Protein AF-A0A2N3Y1Y4-F1 (afdb_monomer_lite)

Secondary structure (DSSP, 8-state):
-EEEEEEEEE---S-BSS-EEEEEEEEEEEE--GGGTTEEEEEEEGGGG-TTTEEE---TTSPPSEEEEEE-BSS-EEEEEEEEES---TTEEEE-TTTSSEEEEEE-SSS-EEEESTTTS----EEEE-S-TT-BEEE-TTS--EEEEETTT-GGGHHHHHHHHHHHHHSTT-BT--STT-B-EEB---HHHHHHHHHHHTTT--PPTTEEEEEES-TTBTTTGGGS-TTS-EEEEEEHHHHHHHHHHHHHHHHHTT--TT-EEEEEEE-TT--B--

Structure (mmCIF, N/CA/C/O backbone):
data_AF-A0A2N3Y1Y4-F1
#
_entry.id   AF-A0A2N3Y1Y4-F1
#
loop_
_atom_site.group_PDB
_atom_site.id
_atom_site.type_symbol
_atom_site.label_atom_id
_atom_site.label_alt_id
_atom_site.label_comp_id
_atom_site.label_asym_id
_atom_site.label_entity_id
_atom_site.label_seq_id
_atom_site.pdbx_PDB_ins_code
_atom_site.Cartn_x
_atom_site.Cartn_y
_atom_site.Cartn_z
_atom_site.occupancy
_atom_site.B_iso_or_equiv
_atom_site.auth_seq_id
_atom_site.auth_comp_id
_atom_site.auth_asym_id
_atom_site.auth_atom_id
_atom_site.pdbx_PDB_model_num
ATOM 1 N N . MET A 1 1 ? 12.976 6.431 -35.887 1.00 88.06 1 MET A N 1
ATOM 2 C CA . MET A 1 1 ? 12.017 5.368 -35.550 1.00 88.06 1 MET A CA 1
ATOM 3 C C . MET A 1 1 ? 11.267 5.793 -34.307 1.00 88.06 1 MET A C 1
ATOM 5 O O . MET A 1 1 ? 11.861 6.482 -33.486 1.00 88.06 1 MET A O 1
ATOM 9 N N . ASP A 1 2 ? 10.015 5.378 -34.184 1.00 90.94 2 ASP A N 1
ATOM 10 C CA . ASP A 1 2 ? 9.156 5.644 -33.037 1.00 90.94 2 ASP A CA 1
ATOM 11 C C . ASP A 1 2 ? 9.069 4.353 -32.220 1.00 90.94 2 ASP A C 1
ATOM 13 O O . ASP A 1 2 ? 8.530 3.349 -32.699 1.00 90.94 2 ASP A O 1
ATOM 17 N N . VAL A 1 3 ? 9.633 4.378 -31.012 1.00 89.69 3 VAL A N 1
ATOM 18 C CA . VAL A 1 3 ? 9.658 3.246 -30.077 1.00 89.69 3 VAL A CA 1
ATOM 19 C C . VAL A 1 3 ? 8.825 3.608 -28.858 1.00 89.69 3 VAL A C 1
ATOM 21 O O . VAL A 1 3 ? 9.017 4.672 -28.276 1.00 89.69 3 VAL A O 1
ATOM 24 N N . ALA A 1 4 ? 7.908 2.725 -28.484 1.00 89.62 4 ALA A N 1
ATOM 25 C CA . ALA A 1 4 ? 7.188 2.775 -27.224 1.00 89.62 4 ALA A CA 1
ATOM 26 C C . ALA A 1 4 ? 7.727 1.682 -26.298 1.00 89.62 4 ALA A C 1
ATOM 28 O O . ALA A 1 4 ? 7.926 0.548 -26.737 1.00 89.62 4 ALA A O 1
ATOM 29 N N . ILE A 1 5 ? 7.939 2.042 -25.037 1.00 88.94 5 ILE A N 1
ATOM 30 C CA . ILE A 1 5 ? 8.287 1.126 -23.952 1.00 88.94 5 ILE A CA 1
ATOM 31 C C . ILE A 1 5 ? 7.162 1.231 -22.931 1.00 88.94 5 ILE A C 1
ATOM 33 O O . ILE A 1 5 ? 6.661 2.327 -22.673 1.00 88.94 5 ILE A O 1
ATOM 37 N N . ARG A 1 6 ? 6.713 0.093 -22.417 1.00 89.75 6 ARG A N 1
ATOM 38 C CA . ARG A 1 6 ? 5.771 0.031 -21.305 1.00 89.75 6 ARG A CA 1
ATOM 39 C C . ARG A 1 6 ? 6.284 -0.997 -20.330 1.00 89.75 6 ARG A C 1
ATOM 41 O O . ARG A 1 6 ? 6.487 -2.136 -20.733 1.00 89.75 6 ARG A O 1
ATOM 48 N N . SER A 1 7 ? 6.448 -0.593 -19.082 1.00 90.56 7 SER A N 1
ATOM 49 C CA . SER A 1 7 ? 6.835 -1.504 -18.017 1.00 90.56 7 SER A CA 1
ATOM 50 C C . SER A 1 7 ? 5.735 -1.608 -16.975 1.00 90.56 7 SER A C 1
ATOM 52 O O . SER A 1 7 ? 5.093 -0.611 -16.639 1.00 90.56 7 SER A O 1
ATOM 54 N N . SER A 1 8 ? 5.553 -2.806 -16.438 1.00 91.06 8 SER A N 1
ATOM 55 C CA . SER A 1 8 ? 4.753 -3.066 -15.245 1.00 91.06 8 SER A CA 1
ATOM 56 C C . SER A 1 8 ? 5.555 -3.909 -14.273 1.00 91.06 8 SER A C 1
ATOM 58 O O . SER A 1 8 ? 6.408 -4.694 -14.683 1.00 91.06 8 SER A O 1
ATOM 60 N N . VAL A 1 9 ? 5.292 -3.718 -12.985 1.00 91.62 9 VAL A N 1
ATOM 61 C CA . VAL A 1 9 ? 5.953 -4.467 -11.923 1.00 91.62 9 VAL A CA 1
ATOM 62 C C . VAL A 1 9 ? 4.902 -5.134 -11.059 1.00 91.62 9 VAL A C 1
ATOM 64 O O . VAL A 1 9 ? 3.930 -4.492 -10.661 1.00 91.62 9 VAL A O 1
ATOM 67 N N . GLU A 1 10 ? 5.120 -6.408 -10.769 1.00 91.12 10 GLU A N 1
ATOM 68 C CA . GLU A 1 10 ? 4.357 -7.179 -9.802 1.00 91.12 10 GLU A CA 1
ATOM 69 C C . GLU A 1 10 ? 5.240 -7.488 -8.590 1.00 91.12 10 GLU A C 1
ATOM 71 O O . GLU A 1 10 ? 6.398 -7.890 -8.718 1.00 91.12 10 GLU A O 1
ATOM 76 N N . PHE A 1 11 ? 4.687 -7.278 -7.398 1.00 89.81 11 PHE A N 1
ATOM 77 C CA . PHE A 1 11 ? 5.343 -7.600 -6.138 1.00 89.81 11 PHE A CA 1
ATOM 78 C C . PHE A 1 11 ? 4.692 -8.862 -5.562 1.00 89.81 11 PHE A C 1
ATOM 80 O O . PHE A 1 11 ? 3.607 -8.760 -4.984 1.00 89.81 11 PHE A O 1
ATOM 87 N N . PRO A 1 12 ? 5.299 -10.049 -5.740 1.00 80.50 12 PRO A N 1
ATOM 88 C CA . PRO A 1 12 ? 4.715 -11.291 -5.258 1.00 80.50 12 PRO A CA 1
ATOM 89 C C . PRO A 1 12 ? 4.595 -11.287 -3.729 1.00 80.50 12 PRO A C 1
ATOM 91 O O . PRO A 1 12 ? 5.403 -10.681 -3.018 1.00 80.50 12 PRO A O 1
ATOM 94 N N . GLU A 1 13 ? 3.583 -11.989 -3.210 1.00 67.44 13 GLU A N 1
ATOM 95 C CA . GLU A 1 13 ? 3.388 -12.137 -1.767 1.00 67.44 13 GLU A CA 1
ATOM 96 C C . GLU A 1 13 ? 4.640 -12.744 -1.112 1.00 67.44 13 GLU A C 1
ATOM 98 O O . GLU A 1 13 ? 5.118 -13.814 -1.497 1.00 67.44 13 GLU A O 1
ATOM 103 N N . GLY A 1 14 ? 5.178 -12.042 -0.109 1.00 60.31 14 GLY A N 1
ATOM 104 C CA . GLY A 1 14 ? 6.435 -12.394 0.547 1.00 60.31 14 GLY A CA 1
ATOM 105 C C . GLY A 1 14 ? 6.395 -13.788 1.174 1.00 60.31 14 GLY A C 1
ATOM 106 O O . GLY A 1 14 ? 5.726 -14.021 2.180 1.00 60.31 14 GLY A O 1
ATOM 107 N N . ASN A 1 15 ? 7.138 -14.724 0.593 1.00 57.56 15 ASN A N 1
ATOM 108 C CA . ASN A 1 15 ? 7.493 -15.992 1.232 1.00 57.56 15 ASN A CA 1
ATOM 109 C C . ASN A 1 15 ? 9.012 -16.257 1.193 1.00 57.56 15 ASN A C 1
ATOM 111 O O . ASN A 1 15 ? 9.467 -17.334 1.584 1.00 57.56 15 ASN A O 1
ATOM 115 N N . GLU A 1 16 ? 9.799 -15.267 0.761 1.00 62.91 16 GLU A N 1
ATOM 116 C CA . GLU A 1 16 ? 11.219 -15.415 0.455 1.00 62.91 16 GLU A CA 1
ATOM 117 C C . GLU A 1 16 ? 12.112 -14.691 1.478 1.00 62.91 16 GLU A C 1
ATOM 119 O O . GLU A 1 16 ? 11.751 -13.689 2.096 1.00 62.91 16 GLU A O 1
ATOM 124 N N . THR A 1 17 ? 13.336 -15.190 1.662 1.00 72.38 17 THR A N 1
ATOM 125 C CA . THR A 1 17 ? 14.378 -14.503 2.449 1.00 72.38 17 THR A CA 1
ATOM 126 C C . THR A 1 17 ? 15.016 -13.335 1.696 1.00 72.38 17 THR A C 1
ATOM 128 O O . THR A 1 17 ? 15.742 -12.541 2.294 1.00 72.38 17 THR A O 1
ATOM 131 N N . THR A 1 18 ? 14.764 -13.246 0.391 1.00 81.94 18 THR A N 1
ATOM 132 C CA . THR A 1 18 ? 15.312 -12.237 -0.510 1.00 81.94 18 THR A CA 1
ATOM 133 C C . THR A 1 18 ? 14.141 -11.564 -1.213 1.00 81.94 18 THR A C 1
ATOM 135 O O . THR A 1 18 ? 13.499 -12.224 -2.021 1.00 81.94 18 THR A O 1
ATOM 138 N N . PRO A 1 19 ? 13.843 -10.285 -0.924 1.00 89.19 19 PRO A N 1
ATOM 139 C CA . PRO A 1 19 ? 12.755 -9.584 -1.592 1.00 89.19 19 PRO A CA 1
ATOM 140 C C . PRO A 1 19 ? 12.946 -9.572 -3.109 1.00 89.19 19 PRO A C 1
ATOM 142 O O . PRO A 1 19 ? 14.044 -9.262 -3.591 1.00 89.19 19 PRO A O 1
ATOM 145 N N . SER A 1 20 ? 11.873 -9.881 -3.827 1.00 89.12 20 SER A N 1
ATOM 146 C CA . SER A 1 20 ? 11.836 -10.000 -5.279 1.00 89.12 20 SER A CA 1
ATOM 147 C C . SER A 1 20 ? 10.634 -9.267 -5.872 1.00 89.12 20 SER A C 1
ATOM 149 O O . SER A 1 20 ? 9.697 -8.888 -5.165 1.00 89.12 20 SER A O 1
ATOM 151 N N . TRP A 1 21 ? 10.709 -9.008 -7.172 1.00 91.56 21 TRP A N 1
ATOM 152 C CA . TRP A 1 21 ? 9.612 -8.489 -7.979 1.00 91.56 21 TRP A CA 1
ATOM 153 C C . TRP A 1 21 ? 9.758 -8.975 -9.413 1.00 91.56 21 TRP A C 1
ATOM 155 O O . TRP A 1 21 ? 10.868 -9.240 -9.884 1.00 91.56 21 TRP A O 1
ATOM 165 N N . ASP A 1 22 ? 8.635 -9.041 -10.107 1.00 91.00 22 ASP A N 1
ATOM 166 C CA . ASP A 1 22 ? 8.583 -9.380 -11.516 1.00 91.00 22 ASP A CA 1
ATOM 167 C C . ASP A 1 22 ? 8.390 -8.106 -12.333 1.00 91.00 22 ASP A C 1
ATOM 169 O O . ASP A 1 22 ? 7.517 -7.290 -12.050 1.00 91.00 22 ASP A O 1
ATOM 173 N N . LEU A 1 23 ? 9.251 -7.907 -13.326 1.00 91.19 23 LEU A N 1
ATOM 174 C CA . LEU A 1 23 ? 9.186 -6.821 -14.291 1.00 91.19 23 LEU A CA 1
ATOM 175 C C . LEU A 1 23 ? 8.756 -7.385 -15.641 1.00 91.19 23 LEU A C 1
ATOM 177 O O . LEU A 1 23 ? 9.484 -8.163 -16.261 1.00 91.19 23 LEU A O 1
ATOM 181 N N . ASP A 1 24 ? 7.627 -6.896 -16.133 1.00 91.62 24 ASP A N 1
ATOM 182 C CA . ASP A 1 24 ? 7.183 -7.073 -17.508 1.00 91.62 24 ASP A CA 1
ATOM 183 C C . ASP A 1 24 ? 7.487 -5.815 -18.312 1.00 91.62 24 ASP A C 1
ATOM 185 O O . ASP A 1 24 ? 7.272 -4.692 -17.856 1.00 91.62 24 ASP A O 1
ATOM 189 N N . THR A 1 25 ? 8.002 -5.985 -19.525 1.00 90.06 25 THR A N 1
ATOM 190 C CA . THR A 1 25 ? 8.321 -4.887 -20.438 1.00 90.06 25 THR A CA 1
ATOM 191 C C . THR A 1 25 ? 7.843 -5.203 -21.845 1.00 90.06 25 THR A C 1
ATOM 193 O O . THR A 1 25 ? 8.316 -6.146 -22.476 1.00 90.06 25 THR A O 1
ATOM 196 N N . ASP A 1 26 ? 6.973 -4.351 -22.376 1.00 92.31 26 ASP A N 1
ATOM 197 C CA . ASP A 1 26 ? 6.538 -4.369 -23.767 1.00 92.31 26 ASP A CA 1
ATOM 198 C C . ASP A 1 26 ? 7.264 -3.297 -24.577 1.00 92.31 26 ASP A C 1
ATOM 200 O O . ASP A 1 26 ? 7.229 -2.103 -24.263 1.00 92.31 26 ASP A O 1
ATOM 204 N N . ILE A 1 27 ? 7.886 -3.725 -25.673 1.00 92.06 27 ILE A N 1
ATOM 205 C CA . ILE A 1 27 ? 8.676 -2.870 -26.557 1.00 92.06 27 ILE A CA 1
ATOM 206 C C . ILE A 1 27 ? 8.052 -2.896 -27.943 1.00 92.06 27 ILE A C 1
ATOM 208 O O . ILE A 1 27 ? 8.037 -3.935 -28.601 1.00 92.06 27 ILE A O 1
ATOM 212 N N . GLN A 1 28 ? 7.575 -1.754 -28.431 1.00 93.88 28 GLN A N 1
ATOM 213 C CA . GLN A 1 28 ? 6.928 -1.674 -29.737 1.00 93.88 28 GLN A CA 1
ATOM 214 C C . GLN A 1 28 ? 7.550 -0.598 -30.619 1.00 93.88 28 GLN A C 1
ATOM 216 O O . GLN A 1 28 ? 7.527 0.588 -30.295 1.00 93.88 28 GLN A O 1
ATOM 221 N N . VAL A 1 29 ? 8.022 -0.999 -31.801 1.00 93.62 29 VAL A N 1
ATOM 222 C CA . VAL A 1 29 ? 8.360 -0.056 -32.870 1.00 93.62 29 VAL A CA 1
ATOM 223 C C . VAL A 1 29 ? 7.105 0.192 -33.698 1.00 93.62 29 VAL A C 1
ATOM 225 O O . VAL A 1 29 ? 6.626 -0.689 -34.409 1.00 93.62 29 VAL A O 1
ATOM 228 N N . THR A 1 30 ? 6.556 1.400 -33.612 1.00 94.25 30 THR A N 1
ATOM 229 C CA . THR A 1 30 ? 5.325 1.757 -34.338 1.00 94.25 30 THR A CA 1
ATOM 230 C C . THR A 1 30 ? 5.621 2.318 -35.721 1.00 94.25 30 THR A C 1
ATOM 232 O O . THR A 1 30 ? 4.826 2.154 -36.648 1.00 94.25 30 THR A O 1
ATOM 235 N N . ARG A 1 31 ? 6.779 2.969 -35.880 1.00 93.62 31 ARG A N 1
ATOM 236 C CA . ARG A 1 31 ? 7.259 3.515 -37.152 1.00 93.62 31 ARG A CA 1
ATOM 237 C C . ARG A 1 31 ? 8.772 3.422 -37.229 1.00 93.62 31 ARG A C 1
ATOM 239 O O . ARG A 1 31 ? 9.473 3.639 -36.247 1.00 93.62 31 ARG A O 1
ATOM 246 N N . ALA A 1 32 ? 9.295 3.184 -38.417 1.00 90.69 32 ALA A N 1
ATOM 247 C CA . ALA A 1 32 ? 10.718 3.276 -38.694 1.00 90.69 32 ALA A CA 1
ATOM 248 C C . ALA A 1 32 ? 10.922 3.850 -40.095 1.00 90.69 32 ALA A C 1
ATOM 250 O O . ALA A 1 32 ? 9.999 3.847 -40.907 1.00 90.69 32 ALA A O 1
ATOM 251 N N . TRP A 1 33 ? 12.100 4.413 -40.341 1.00 90.69 33 TRP A N 1
ATOM 252 C CA . TRP A 1 33 ? 12.434 5.039 -41.615 1.00 90.69 33 TRP A CA 1
ATOM 253 C C . TRP A 1 33 ? 13.936 4.966 -41.866 1.00 90.69 33 TRP A C 1
ATOM 255 O O . TRP A 1 33 ? 14.742 5.067 -40.933 1.00 90.69 33 TRP A O 1
ATOM 265 N N . GLY A 1 34 ? 14.306 4.836 -43.139 1.00 88.44 34 GLY A N 1
ATOM 266 C CA . GLY A 1 34 ? 15.700 4.842 -43.569 1.00 88.44 34 GLY A CA 1
ATOM 267 C C . GLY A 1 34 ? 16.493 3.698 -42.939 1.00 88.44 34 GLY A C 1
ATOM 268 O O . GLY A 1 34 ? 16.037 2.563 -42.877 1.00 88.44 34 GLY A O 1
ATOM 269 N N . THR A 1 35 ? 17.686 3.993 -42.427 1.00 83.44 35 THR A N 1
ATOM 270 C CA . THR A 1 35 ? 18.584 2.982 -41.844 1.00 83.44 35 THR A CA 1
ATOM 271 C C . THR A 1 35 ? 18.095 2.379 -40.522 1.00 83.44 35 THR A C 1
ATOM 273 O O . THR A 1 35 ? 18.726 1.457 -40.017 1.00 83.44 35 THR A O 1
ATOM 276 N N . LEU A 1 36 ? 16.985 2.873 -39.961 1.00 84.38 36 LEU A N 1
ATOM 277 C CA . LEU A 1 36 ? 16.393 2.370 -38.718 1.00 84.38 36 LEU A CA 1
ATOM 278 C C . LEU A 1 36 ? 15.245 1.374 -38.943 1.00 84.38 36 LEU A C 1
ATOM 280 O O . LEU A 1 36 ? 14.642 0.934 -37.970 1.00 84.38 36 LEU A O 1
ATOM 284 N N . GLU A 1 37 ? 14.918 1.022 -40.192 1.00 85.94 37 GLU A N 1
ATOM 285 C CA . GLU A 1 37 ? 13.868 0.033 -40.509 1.00 85.94 37 GLU A CA 1
ATOM 286 C C . GLU A 1 37 ? 14.180 -1.377 -39.987 1.00 85.94 37 GLU A C 1
ATOM 288 O O . GLU A 1 37 ? 13.264 -2.144 -39.697 1.00 85.94 37 GLU A O 1
ATOM 293 N N . THR A 1 38 ? 15.464 -1.694 -39.815 1.00 78.62 38 THR A N 1
ATOM 294 C CA . THR A 1 38 ? 15.953 -2.959 -39.251 1.00 78.62 38 THR A CA 1
ATOM 295 C C . THR A 1 38 ? 17.031 -2.689 -38.203 1.00 78.62 38 THR A C 1
ATOM 297 O O . THR A 1 38 ? 18.166 -3.159 -38.321 1.00 78.62 38 THR A O 1
ATOM 300 N N . ALA A 1 39 ? 16.713 -1.859 -37.210 1.00 86.81 39 ALA A N 1
ATOM 301 C CA . ALA A 1 39 ? 17.650 -1.567 -36.134 1.00 86.81 39 ALA A CA 1
ATOM 302 C C . ALA A 1 39 ? 17.817 -2.785 -35.210 1.00 86.81 39 ALA A C 1
ATOM 304 O O . ALA A 1 39 ? 16.919 -3.613 -35.054 1.00 86.81 39 ALA A O 1
ATOM 305 N N . SER A 1 40 ? 18.978 -2.877 -34.571 1.00 91.06 40 SER A N 1
ATOM 306 C CA . SER A 1 40 ? 19.181 -3.774 -33.432 1.00 91.06 40 SER A CA 1
ATOM 307 C C . SER A 1 40 ? 19.263 -2.951 -32.158 1.00 91.06 40 SER A C 1
ATOM 309 O O . SER A 1 40 ? 19.534 -1.749 -32.198 1.00 91.06 40 SER A O 1
ATOM 311 N N . GLY A 1 41 ? 19.047 -3.592 -31.023 1.00 91.06 41 GLY A N 1
ATOM 312 C CA . GLY A 1 41 ? 19.241 -2.955 -29.736 1.00 91.06 41 GLY A CA 1
ATOM 313 C C . GLY A 1 41 ? 19.618 -3.937 -28.650 1.00 91.06 41 GLY A C 1
ATOM 314 O O . GLY A 1 41 ? 19.725 -5.138 -28.895 1.00 91.06 41 GLY A O 1
ATOM 315 N N . ILE A 1 42 ? 19.823 -3.402 -27.455 1.00 91.31 42 ILE A N 1
ATOM 316 C CA . ILE A 1 42 ? 19.985 -4.178 -26.231 1.00 91.31 42 ILE A CA 1
ATOM 317 C C . ILE A 1 42 ? 18.983 -3.632 -25.215 1.00 91.31 42 ILE A C 1
ATOM 319 O O . ILE A 1 42 ? 18.930 -2.418 -25.025 1.00 91.31 42 ILE A O 1
ATOM 323 N N . ALA A 1 43 ? 18.174 -4.502 -24.616 1.00 90.75 43 ALA A N 1
ATOM 324 C CA . ALA A 1 43 ? 17.357 -4.174 -23.451 1.00 90.75 43 ALA A CA 1
ATOM 325 C C . ALA A 1 43 ? 18.104 -4.520 -22.164 1.00 90.75 43 ALA A C 1
ATOM 327 O O . ALA A 1 43 ? 18.819 -5.518 -22.135 1.00 90.75 43 ALA A O 1
ATOM 328 N N . TRP A 1 44 ? 17.883 -3.723 -21.122 1.00 91.06 44 TRP A N 1
ATOM 329 C CA . TRP A 1 44 ? 18.294 -3.983 -19.747 1.00 91.06 44 TRP A CA 1
ATOM 330 C C . TRP A 1 44 ? 17.141 -3.766 -18.776 1.00 91.06 44 TRP A C 1
ATOM 332 O O . TRP A 1 44 ? 16.247 -2.961 -19.042 1.00 91.06 44 TRP A O 1
ATOM 342 N N . THR A 1 45 ? 17.217 -4.407 -17.614 1.00 90.50 45 THR A N 1
ATOM 343 C CA . THR A 1 45 ? 16.375 -4.074 -16.455 1.00 90.50 45 THR A CA 1
ATOM 344 C C . THR A 1 45 ? 16.968 -2.899 -15.682 1.00 90.50 45 THR A C 1
ATOM 346 O O . THR A 1 45 ? 18.179 -2.702 -15.709 1.00 90.50 45 THR A O 1
ATOM 349 N N . GLY A 1 46 ? 16.172 -2.151 -14.915 1.00 88.31 46 GLY A N 1
ATOM 350 C CA . GLY A 1 46 ? 16.647 -1.025 -14.093 1.00 88.31 46 GLY A CA 1
ATOM 351 C C . GLY A 1 46 ? 17.760 -1.363 -13.080 1.00 88.31 46 GLY A C 1
ATOM 352 O O . GLY A 1 46 ? 18.408 -0.458 -12.545 1.00 88.31 46 GLY A O 1
ATOM 353 N N . CYS A 1 47 ? 18.055 -2.647 -12.850 1.00 89.19 47 CYS A N 1
ATOM 354 C CA . CYS A 1 47 ? 19.191 -3.071 -12.030 1.00 89.19 47 CYS A CA 1
ATOM 355 C C . CYS A 1 47 ? 20.560 -2.798 -12.656 1.00 89.19 47 CYS A C 1
ATOM 357 O O . CYS A 1 47 ? 21.516 -2.627 -11.896 1.00 89.19 47 CYS A O 1
ATOM 359 N N . TYR A 1 48 ? 20.658 -2.643 -13.985 1.00 86.44 48 TYR A N 1
ATOM 360 C CA . TYR A 1 48 ? 21.941 -2.343 -14.643 1.00 86.44 48 TYR A CA 1
ATOM 361 C C . TYR A 1 48 ? 22.587 -1.064 -14.095 1.00 86.44 48 TYR A C 1
ATOM 363 O O . TYR A 1 48 ? 23.809 -0.906 -14.120 1.00 86.44 48 TYR A O 1
ATOM 371 N N . ASN A 1 49 ? 21.761 -0.136 -13.601 1.00 82.31 49 ASN A N 1
ATOM 372 C CA . ASN A 1 49 ? 22.208 1.133 -13.053 1.00 82.31 49 ASN A CA 1
ATOM 373 C C . ASN A 1 49 ? 23.000 0.940 -11.746 1.00 82.31 49 ASN A C 1
ATOM 375 O O . ASN A 1 49 ? 23.944 1.683 -11.471 1.00 82.31 49 ASN A O 1
ATOM 379 N N . ASN A 1 50 ? 22.639 -0.058 -10.928 1.00 86.62 50 ASN A N 1
ATOM 380 C CA . ASN A 1 50 ? 23.341 -0.346 -9.682 1.00 86.62 50 ASN A CA 1
ATOM 381 C C . ASN A 1 50 ? 23.105 -1.780 -9.179 1.00 86.62 50 ASN A C 1
ATOM 383 O O . ASN A 1 50 ? 22.176 -2.045 -8.410 1.00 86.62 50 ASN A O 1
ATOM 387 N N . SER A 1 51 ? 24.043 -2.673 -9.494 1.00 86.00 51 SER A N 1
ATOM 388 C CA . SER A 1 51 ? 24.006 -4.077 -9.066 1.00 86.00 51 SER A CA 1
ATOM 389 C C . SER A 1 51 ? 24.136 -4.299 -7.552 1.00 86.00 51 SER A C 1
ATOM 391 O O . SER A 1 51 ? 23.935 -5.411 -7.071 1.00 86.00 51 SER A O 1
ATOM 393 N N . LYS A 1 52 ? 24.458 -3.258 -6.767 1.00 86.88 52 LYS A N 1
ATOM 394 C CA . LYS A 1 52 ? 24.429 -3.317 -5.292 1.00 86.88 52 LYS A CA 1
ATOM 395 C C . LYS A 1 52 ? 23.042 -3.059 -4.711 1.00 86.88 52 LYS A C 1
ATOM 397 O O . LYS A 1 52 ? 22.832 -3.280 -3.521 1.00 86.88 52 LYS A O 1
ATOM 402 N N . ILE A 1 53 ? 22.129 -2.513 -5.511 1.00 88.25 53 ILE A N 1
ATOM 403 C CA . ILE A 1 53 ? 20.740 -2.290 -5.112 1.00 88.25 53 ILE A CA 1
ATOM 404 C C . ILE A 1 53 ? 19.923 -3.500 -5.518 1.00 88.25 53 ILE A C 1
ATOM 406 O O . ILE A 1 53 ? 19.244 -4.073 -4.672 1.00 88.25 53 ILE A O 1
ATOM 410 N N . CYS A 1 54 ? 20.037 -3.938 -6.766 1.00 90.50 54 CYS A N 1
ATOM 411 C CA . CYS A 1 54 ? 19.282 -5.083 -7.234 1.00 90.50 54 CYS A CA 1
ATOM 412 C C . CYS A 1 54 ? 20.003 -5.874 -8.314 1.00 90.50 54 CYS A C 1
ATOM 414 O O . CYS A 1 54 ? 20.971 -5.407 -8.904 1.00 90.50 54 CYS A O 1
ATOM 416 N N . THR A 1 55 ? 19.534 -7.093 -8.545 1.00 88.81 55 THR A N 1
ATOM 417 C CA . THR A 1 55 ? 20.056 -8.013 -9.552 1.00 88.81 55 THR A CA 1
ATOM 418 C C . THR A 1 55 ? 18.905 -8.703 -10.274 1.00 88.81 55 THR A C 1
ATOM 420 O O . THR A 1 55 ? 17.804 -8.804 -9.738 1.00 88.81 55 THR A O 1
ATOM 423 N N . THR A 1 56 ? 19.157 -9.190 -11.486 1.00 85.38 56 THR A N 1
ATOM 424 C CA . THR A 1 56 ? 18.196 -10.001 -12.247 1.00 85.38 56 THR A CA 1
ATOM 425 C C . THR A 1 56 ? 18.578 -11.470 -12.109 1.00 85.38 56 THR A C 1
ATOM 427 O O . THR A 1 56 ? 19.760 -11.818 -12.177 1.00 85.38 56 THR A O 1
ATOM 430 N N . SER A 1 57 ? 17.601 -12.339 -11.878 1.00 69.44 57 SER A N 1
ATOM 431 C CA . SER A 1 57 ? 17.852 -13.772 -11.755 1.00 69.44 57 SER A CA 1
ATOM 432 C C . SER A 1 57 ? 18.225 -14.423 -13.088 1.00 69.44 57 SER A C 1
ATOM 434 O O . SER A 1 57 ? 17.740 -14.036 -14.148 1.00 69.44 57 SER A O 1
ATOM 436 N N . GLN A 1 58 ? 19.085 -15.444 -13.012 1.00 54.56 58 GLN A N 1
ATOM 437 C CA . GLN A 1 58 ? 19.360 -16.404 -14.089 1.00 54.56 58 GLN A CA 1
ATOM 438 C C . GLN A 1 58 ? 18.583 -17.721 -13.881 1.00 54.56 58 GLN A C 1
ATOM 440 O O . GLN A 1 58 ? 19.087 -18.799 -14.202 1.00 54.56 58 GLN A O 1
ATOM 445 N N . LEU A 1 59 ? 17.406 -17.681 -13.249 1.00 44.50 59 LEU A N 1
ATOM 446 C CA . LEU A 1 59 ? 16.532 -18.850 -13.150 1.00 44.50 59 LEU A CA 1
ATOM 447 C C . LEU A 1 59 ? 16.101 -19.264 -14.564 1.00 44.50 59 LEU A C 1
ATOM 449 O O . LEU A 1 59 ? 16.066 -18.452 -15.481 1.00 44.50 59 LEU A O 1
ATOM 453 N N . ALA A 1 60 ? 15.824 -20.553 -14.755 1.00 44.12 60 ALA A N 1
ATOM 454 C CA . ALA A 1 60 ? 15.704 -21.170 -16.080 1.00 44.12 60 ALA A CA 1
ATOM 455 C C . ALA A 1 60 ? 14.627 -20.550 -16.999 1.00 44.12 60 ALA A C 1
ATOM 457 O O . ALA A 1 60 ? 14.702 -20.746 -18.211 1.00 44.12 60 ALA A O 1
ATOM 458 N N . ASP A 1 61 ? 13.688 -19.789 -16.426 1.00 53.25 61 ASP A N 1
ATOM 459 C CA . ASP A 1 61 ? 12.592 -19.116 -17.126 1.00 53.25 61 ASP A CA 1
ATOM 460 C C . ASP A 1 61 ? 12.728 -17.573 -17.147 1.00 53.25 61 ASP A C 1
ATOM 462 O O . ASP A 1 61 ? 11.898 -16.902 -17.757 1.00 53.25 61 ASP A O 1
ATOM 466 N N . SER A 1 62 ? 13.766 -16.994 -16.519 1.00 58.88 62 SER A N 1
ATOM 467 C CA . SER A 1 62 ? 14.018 -15.545 -16.498 1.00 58.88 62 SER A CA 1
ATOM 468 C C . SER A 1 62 ? 15.082 -15.131 -17.517 1.00 58.88 62 SER A C 1
ATOM 470 O O . SER A 1 62 ? 16.046 -15.848 -17.799 1.00 58.88 62 SER A O 1
ATOM 472 N N . ASN A 1 63 ? 14.916 -13.940 -18.090 1.00 59.47 63 ASN A N 1
ATOM 473 C CA . ASN A 1 63 ? 15.861 -13.417 -19.067 1.00 59.47 63 ASN A CA 1
ATOM 474 C C . ASN A 1 63 ? 17.142 -12.870 -18.414 1.00 59.47 63 ASN A C 1
ATOM 476 O O . ASN A 1 63 ? 17.151 -12.450 -17.257 1.00 59.47 63 ASN A O 1
ATOM 480 N N . ALA A 1 64 ? 18.236 -12.835 -19.182 1.00 73.81 64 ALA A N 1
ATOM 481 C CA . ALA A 1 64 ? 19.475 -12.193 -18.749 1.00 73.81 64 ALA A CA 1
ATOM 482 C C . ALA A 1 64 ? 19.262 -10.692 -18.476 1.00 73.81 64 ALA A C 1
ATOM 484 O O . ALA A 1 64 ? 18.439 -10.052 -19.123 1.00 73.81 64 ALA A O 1
ATOM 485 N N . GLU A 1 65 ? 20.074 -10.109 -17.587 1.00 78.25 65 GLU A N 1
ATOM 486 C CA . GLU A 1 65 ? 20.053 -8.666 -17.275 1.00 78.25 65 GLU A CA 1
ATOM 487 C C . GLU A 1 65 ? 20.185 -7.776 -18.520 1.00 78.25 65 GLU A C 1
ATOM 489 O O . GLU A 1 65 ? 19.722 -6.639 -18.515 1.00 78.25 65 GLU A O 1
ATOM 494 N N . SER A 1 66 ? 20.806 -8.294 -19.585 1.00 84.75 66 SER A N 1
ATOM 495 C CA . SER A 1 66 ? 20.879 -7.643 -20.886 1.00 84.75 66 SER A CA 1
ATOM 496 C C . SER A 1 66 ? 20.518 -8.601 -22.016 1.00 84.75 66 SER A C 1
ATOM 498 O O . SER A 1 66 ? 21.076 -9.700 -22.085 1.00 84.75 66 SER A O 1
ATOM 500 N N . GLU A 1 67 ? 19.695 -8.161 -22.963 1.00 86.81 67 GLU A N 1
ATOM 501 C CA . GLU A 1 67 ? 19.263 -8.985 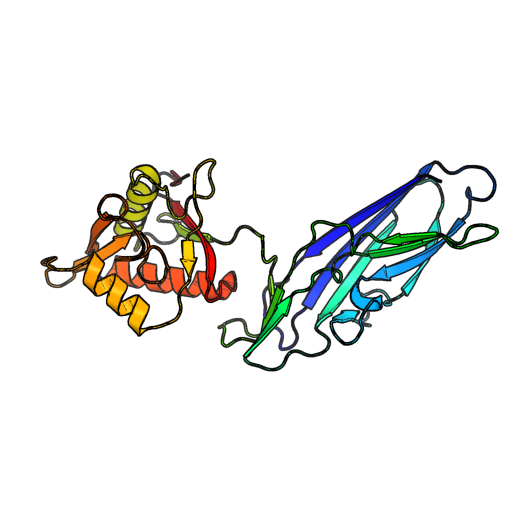-24.092 1.00 86.81 67 GLU A CA 1
ATOM 502 C C . GLU A 1 67 ? 19.300 -8.245 -25.420 1.00 86.81 67 GLU A C 1
ATOM 504 O O . GLU A 1 67 ? 18.889 -7.095 -25.518 1.00 86.81 67 GLU A O 1
ATOM 509 N N . SER A 1 68 ? 19.722 -8.936 -26.479 1.00 89.88 68 SER A N 1
ATOM 510 C CA . SER A 1 68 ? 19.654 -8.387 -27.835 1.00 89.88 68 SER A CA 1
ATOM 511 C C . SER A 1 68 ? 18.214 -8.332 -28.349 1.00 89.88 68 SER A C 1
ATOM 513 O O . SER A 1 68 ? 17.443 -9.279 -28.193 1.00 89.88 68 SER A O 1
ATOM 515 N N . LEU A 1 69 ? 17.880 -7.241 -29.031 1.00 90.94 69 LEU A N 1
ATOM 516 C CA . LEU A 1 69 ? 16.581 -6.993 -29.645 1.00 90.94 69 LEU A CA 1
ATOM 517 C C . LEU A 1 69 ? 16.724 -6.763 -31.146 1.00 90.94 69 LEU A C 1
ATOM 519 O O . LEU A 1 69 ? 17.614 -6.040 -31.598 1.00 90.94 69 LEU A O 1
ATOM 523 N N . ASN A 1 70 ? 15.777 -7.311 -31.904 1.00 91.12 70 ASN A N 1
ATOM 524 C CA . ASN A 1 70 ? 15.545 -6.933 -33.292 1.00 91.12 70 ASN A CA 1
ATOM 525 C C . ASN A 1 70 ? 14.394 -5.929 -33.319 1.00 91.12 70 ASN A C 1
ATOM 527 O O . ASN A 1 70 ? 13.249 -6.286 -33.055 1.00 91.12 70 ASN A O 1
ATOM 531 N N . LEU A 1 71 ? 14.706 -4.672 -33.611 1.00 91.12 71 LEU A N 1
ATOM 532 C CA . LEU A 1 71 ? 13.758 -3.568 -33.572 1.00 91.12 71 LEU A CA 1
ATOM 533 C C . LEU A 1 71 ? 13.237 -3.309 -34.987 1.00 91.12 71 LEU A C 1
ATOM 535 O O . LEU A 1 71 ? 13.814 -2.538 -35.754 1.00 91.12 71 LEU A O 1
ATOM 539 N N . ALA A 1 72 ? 12.136 -3.977 -35.321 1.00 90.75 72 ALA A N 1
ATOM 540 C CA . ALA A 1 72 ? 11.413 -3.804 -36.575 1.00 90.75 72 ALA A CA 1
ATOM 541 C C . ALA A 1 72 ? 9.969 -3.378 -36.297 1.00 90.75 72 ALA A C 1
ATOM 543 O O . ALA A 1 72 ? 9.406 -3.715 -35.256 1.00 90.75 72 ALA A O 1
ATOM 544 N N . VAL A 1 73 ? 9.368 -2.643 -37.238 1.00 93.38 73 VAL A N 1
ATOM 545 C CA . VAL A 1 73 ? 7.953 -2.254 -37.143 1.00 93.38 73 VAL A CA 1
ATOM 546 C C . VAL A 1 73 ? 7.089 -3.508 -37.049 1.00 93.38 73 VAL A C 1
ATOM 548 O O . VAL A 1 73 ? 7.172 -4.379 -37.917 1.00 93.38 73 VAL A O 1
ATOM 551 N N . GLY A 1 74 ? 6.257 -3.603 -36.012 1.00 92.56 74 GLY A N 1
ATOM 552 C CA . GLY A 1 74 ? 5.517 -4.833 -35.762 1.00 92.56 74 GLY A CA 1
ATOM 553 C C . GLY A 1 74 ? 4.791 -4.894 -34.417 1.00 92.56 74 GLY A C 1
ATOM 554 O O . GLY A 1 74 ? 4.547 -3.859 -33.784 1.00 92.56 74 GLY A O 1
ATOM 555 N N . PRO A 1 75 ? 4.387 -6.108 -33.997 1.00 93.69 75 PRO A N 1
ATOM 556 C CA . PRO A 1 75 ? 3.822 -6.327 -32.671 1.00 93.69 75 PRO A CA 1
ATOM 557 C C . PRO A 1 75 ? 4.843 -5.994 -31.577 1.00 93.69 75 PRO A C 1
ATOM 559 O O . PRO A 1 75 ? 6.046 -5.927 -31.834 1.00 93.69 75 PRO A O 1
ATOM 562 N N . ALA A 1 76 ? 4.346 -5.784 -30.358 1.00 93.44 76 ALA A N 1
ATOM 563 C CA . ALA A 1 76 ? 5.210 -5.607 -29.203 1.00 93.44 76 ALA A CA 1
ATOM 564 C C . ALA A 1 76 ? 6.059 -6.866 -28.962 1.00 93.44 76 ALA A C 1
ATOM 566 O O . ALA A 1 76 ? 5.600 -7.994 -29.153 1.00 93.44 76 ALA A O 1
ATOM 567 N N . ILE A 1 77 ? 7.303 -6.645 -28.553 1.00 91.38 77 ILE A N 1
ATOM 568 C CA . ILE A 1 77 ? 8.197 -7.663 -28.018 1.00 91.38 77 ILE A CA 1
ATOM 569 C C . ILE A 1 77 ? 8.061 -7.581 -26.503 1.00 91.38 77 ILE A C 1
ATOM 571 O O . ILE A 1 77 ? 8.470 -6.579 -25.916 1.00 91.38 77 ILE A O 1
ATOM 575 N N . SER A 1 78 ? 7.497 -8.619 -25.899 1.00 90.81 78 SER A N 1
ATOM 576 C CA . SER A 1 78 ? 7.368 -8.722 -24.448 1.00 90.81 78 SER A CA 1
ATOM 577 C C . SER A 1 78 ? 8.607 -9.381 -23.853 1.00 90.81 78 SER A C 1
ATOM 579 O O . SER A 1 78 ? 9.132 -10.362 -24.396 1.00 90.81 78 SER A O 1
ATOM 581 N N . LYS A 1 79 ? 9.075 -8.831 -22.739 1.00 88.69 79 LYS A N 1
ATOM 582 C CA . LYS A 1 79 ? 10.182 -9.335 -21.933 1.00 88.69 79 LYS A CA 1
ATOM 583 C C . LYS A 1 79 ? 9.748 -9.418 -20.483 1.00 88.69 79 LYS A C 1
ATOM 585 O O . LYS A 1 79 ? 9.068 -8.522 -20.005 1.00 88.69 79 LYS A O 1
ATOM 590 N N . TRP A 1 80 ? 10.180 -10.480 -19.819 1.00 88.19 80 TRP A N 1
ATOM 591 C CA . TRP A 1 80 ? 9.878 -10.738 -18.419 1.00 88.19 80 TRP A CA 1
ATOM 592 C C . TRP A 1 80 ? 11.166 -10.993 -17.640 1.00 88.19 80 TRP A C 1
ATOM 594 O O . TRP A 1 80 ? 12.071 -11.683 -18.132 1.00 88.19 80 TRP A O 1
ATOM 604 N N . TYR A 1 81 ? 11.253 -10.414 -16.448 1.00 87.94 81 TYR A N 1
ATOM 605 C CA . TYR A 1 81 ? 12.421 -10.475 -15.583 1.00 87.94 81 TYR A CA 1
ATOM 606 C C . TYR A 1 81 ? 11.990 -10.632 -14.131 1.00 87.94 81 TYR A C 1
ATOM 608 O O . TYR A 1 81 ? 11.339 -9.745 -13.595 1.00 87.94 81 TYR A O 1
ATOM 616 N N . THR A 1 82 ? 12.462 -11.674 -13.454 1.00 88.81 82 THR A N 1
ATOM 617 C CA . THR A 1 82 ? 12.431 -11.693 -11.988 1.00 88.81 82 THR A CA 1
ATOM 618 C C . THR A 1 82 ? 13.689 -11.019 -11.455 1.00 88.81 82 THR A C 1
ATOM 620 O O . THR A 1 82 ? 14.824 -11.410 -11.769 1.00 88.81 82 THR A O 1
ATOM 623 N N . GLN A 1 83 ? 13.490 -9.987 -10.651 1.00 89.50 83 GLN A N 1
ATOM 624 C CA . GLN A 1 83 ? 14.533 -9.167 -10.055 1.00 89.50 83 GLN A CA 1
ATOM 625 C C . GLN A 1 83 ? 14.493 -9.286 -8.531 1.00 89.50 83 GLN A C 1
ATOM 627 O O . GLN A 1 83 ? 13.476 -9.625 -7.936 1.00 89.50 83 GLN A O 1
ATOM 632 N N . TYR A 1 84 ? 15.633 -9.028 -7.898 1.00 89.88 84 TYR A N 1
ATOM 633 C CA . TYR A 1 84 ? 15.835 -9.226 -6.467 1.00 89.88 84 TYR A CA 1
ATOM 634 C C . TYR A 1 84 ? 16.622 -8.070 -5.901 1.00 89.88 84 TYR A C 1
ATOM 636 O O . TYR A 1 84 ? 17.516 -7.533 -6.562 1.00 89.88 84 TYR A O 1
ATOM 644 N N . VAL A 1 85 ? 16.389 -7.754 -4.634 1.00 90.56 85 VAL A N 1
ATOM 645 C CA . VAL A 1 85 ? 17.311 -6.877 -3.920 1.00 90.56 85 VAL A CA 1
ATOM 646 C C . VAL A 1 85 ? 18.633 -7.609 -3.703 1.00 90.56 85 VAL A C 1
ATOM 648 O O . VAL A 1 85 ? 18.657 -8.719 -3.176 1.00 90.56 85 VAL A O 1
ATOM 651 N N . ALA A 1 86 ? 19.743 -6.982 -4.098 1.00 87.81 86 ALA A N 1
ATOM 652 C CA . ALA A 1 86 ? 21.059 -7.622 -4.091 1.00 87.81 86 ALA A CA 1
ATOM 653 C C . ALA A 1 86 ? 21.521 -7.990 -2.669 1.00 87.81 86 ALA A C 1
ATOM 655 O O . ALA A 1 86 ? 22.056 -9.074 -2.449 1.00 87.81 86 ALA A O 1
ATOM 656 N N . GLU A 1 87 ? 21.277 -7.100 -1.699 1.00 84.50 87 GLU A N 1
ATOM 657 C CA . GLU A 1 87 ? 21.530 -7.332 -0.275 1.00 84.50 87 GLU A CA 1
ATOM 658 C C . GLU A 1 87 ? 20.478 -6.620 0.593 1.00 84.50 87 GLU A C 1
ATOM 660 O O . GLU A 1 87 ? 20.296 -5.398 0.503 1.00 84.50 87 GLU A O 1
ATOM 665 N N . MET A 1 88 ? 19.826 -7.379 1.482 1.00 86.50 88 MET A N 1
ATOM 666 C CA . MET A 1 88 ? 18.847 -6.874 2.456 1.00 86.50 88 MET A CA 1
ATOM 667 C C . MET A 1 88 ? 19.113 -7.439 3.849 1.00 86.50 88 MET A C 1
ATOM 669 O O . MET A 1 88 ? 18.593 -8.504 4.191 1.00 86.50 88 MET A O 1
ATOM 673 N N . PRO A 1 89 ? 19.903 -6.745 4.685 1.00 87.19 89 PRO A N 1
ATOM 674 C CA . PRO A 1 89 ? 20.026 -7.098 6.090 1.00 87.19 89 PRO A CA 1
ATOM 675 C C . PRO A 1 89 ? 18.667 -7.057 6.796 1.00 87.19 89 PRO A C 1
ATOM 677 O O . PRO A 1 89 ? 17.768 -6.308 6.410 1.00 87.19 89 PRO A O 1
ATOM 680 N N . PHE A 1 90 ? 18.532 -7.835 7.866 1.00 88.12 90 PHE A N 1
ATOM 681 C CA . PHE A 1 90 ? 17.357 -7.750 8.724 1.00 88.12 90 PHE A CA 1
ATOM 682 C C . PHE A 1 90 ? 17.219 -6.343 9.320 1.00 88.12 90 PHE A C 1
ATOM 684 O O . PHE A 1 90 ? 18.211 -5.681 9.626 1.00 88.12 90 PHE A O 1
ATOM 691 N N . ASN A 1 91 ? 15.978 -5.921 9.519 1.00 87.06 91 ASN A N 1
ATOM 692 C CA . ASN A 1 91 ? 15.579 -4.600 9.975 1.00 87.06 91 ASN A CA 1
ATOM 693 C C . ASN A 1 91 ? 15.973 -3.451 9.022 1.00 87.06 91 ASN A C 1
ATOM 695 O O . ASN A 1 91 ? 16.355 -2.371 9.475 1.00 87.06 91 ASN A O 1
ATOM 699 N N . THR A 1 92 ? 15.908 -3.684 7.707 1.00 89.38 92 THR A N 1
ATOM 700 C CA . THR A 1 92 ? 16.175 -2.648 6.696 1.00 89.38 92 THR A CA 1
ATOM 701 C C . THR A 1 92 ? 15.004 -2.443 5.745 1.00 89.38 92 THR A C 1
ATOM 703 O O . THR A 1 92 ? 14.226 -3.358 5.473 1.00 89.38 92 THR A O 1
ATOM 706 N N . VAL A 1 93 ? 14.915 -1.214 5.241 1.00 90.56 93 VAL A N 1
ATOM 707 C CA . VAL A 1 93 ? 13.994 -0.767 4.198 1.00 90.56 93 VAL A CA 1
ATOM 708 C C . VAL A 1 93 ? 14.837 -0.193 3.065 1.00 90.56 93 VAL A C 1
ATOM 710 O O . VAL A 1 93 ? 15.848 0.468 3.321 1.00 90.56 93 VAL A O 1
ATOM 713 N N . ARG A 1 94 ? 14.444 -0.463 1.823 1.00 91.69 94 ARG A N 1
ATOM 714 C CA . ARG A 1 94 ? 15.132 0.006 0.627 1.00 91.69 94 ARG A CA 1
ATOM 715 C C . ARG A 1 94 ? 14.134 0.425 -0.440 1.00 91.69 94 ARG A C 1
ATOM 717 O O . ARG A 1 94 ? 13.378 -0.402 -0.942 1.00 91.69 94 ARG A O 1
ATOM 724 N N . ASP A 1 95 ? 14.219 1.684 -0.838 1.00 91.12 95 ASP A N 1
ATOM 725 C CA . ASP A 1 95 ? 13.451 2.215 -1.959 1.00 91.12 95 ASP A CA 1
ATOM 726 C C . ASP A 1 95 ? 14.077 1.771 -3.289 1.00 91.12 95 ASP A C 1
ATOM 728 O O . ASP A 1 95 ? 15.303 1.697 -3.431 1.00 91.12 95 ASP A O 1
ATOM 732 N N . LEU A 1 96 ? 13.230 1.487 -4.275 1.00 90.81 96 LEU A N 1
ATOM 733 C CA . LEU A 1 96 ? 13.609 1.029 -5.615 1.00 90.81 96 LEU A CA 1
ATOM 734 C C . LEU A 1 96 ? 13.503 2.137 -6.675 1.00 90.81 96 LEU A C 1
ATOM 736 O O . LEU A 1 96 ? 13.398 1.856 -7.871 1.00 90.81 96 LEU A O 1
ATOM 740 N N . TYR A 1 97 ? 13.520 3.405 -6.259 1.00 86.19 97 TYR A N 1
ATOM 741 C CA . TYR A 1 97 ? 13.421 4.543 -7.174 1.00 86.19 97 TYR A CA 1
ATOM 742 C C . TYR A 1 97 ? 14.530 4.504 -8.236 1.00 86.19 97 TYR A C 1
ATOM 744 O O . TYR A 1 97 ? 15.713 4.461 -7.903 1.00 86.19 97 TYR A O 1
ATOM 752 N N . GLY A 1 98 ? 14.150 4.521 -9.517 1.00 86.19 98 GLY A N 1
ATOM 753 C CA . GLY A 1 98 ? 15.103 4.419 -10.625 1.00 86.19 98 GLY A CA 1
ATOM 754 C C . GLY A 1 98 ? 15.660 3.009 -10.862 1.00 86.19 98 GLY A C 1
ATOM 755 O O . GLY A 1 98 ? 16.667 2.868 -11.554 1.00 86.19 98 GLY A O 1
ATOM 756 N N . HIS A 1 99 ? 15.050 1.973 -10.281 1.00 89.25 99 HIS A N 1
ATOM 757 C CA . HIS A 1 99 ? 15.466 0.573 -10.448 1.00 89.25 99 HIS A CA 1
ATOM 758 C C . HIS A 1 99 ? 14.355 -0.343 -10.971 1.00 89.25 99 HIS A C 1
ATOM 760 O O . HIS A 1 99 ? 14.627 -1.484 -11.347 1.00 89.25 99 HIS A O 1
ATOM 766 N N . LEU A 1 100 ? 13.127 0.169 -11.033 1.00 90.50 100 LEU A N 1
ATOM 767 C CA . LEU A 1 100 ? 11.966 -0.497 -11.612 1.00 90.50 100 LEU A CA 1
ATOM 768 C C . LEU A 1 100 ? 11.771 -0.048 -13.056 1.00 90.50 100 LEU A C 1
ATOM 770 O O . LEU A 1 100 ? 11.806 1.146 -13.320 1.00 90.50 100 LEU A O 1
ATOM 774 N N . GLY A 1 101 ? 11.532 -0.981 -13.975 1.00 89.81 101 GLY A N 1
ATOM 775 C CA . GLY A 1 101 ? 11.381 -0.691 -15.404 1.00 89.81 101 GLY A CA 1
ATOM 776 C C . GLY A 1 101 ? 12.603 -1.091 -16.227 1.00 89.81 101 GLY A C 1
ATOM 777 O O . GLY A 1 101 ? 13.526 -1.741 -15.731 1.00 89.81 101 GLY A O 1
ATOM 778 N N . ALA A 1 102 ? 12.616 -0.691 -17.496 1.00 89.19 102 ALA A N 1
ATOM 779 C CA . ALA A 1 102 ? 13.635 -1.112 -18.454 1.00 89.19 102 ALA A CA 1
ATOM 780 C C . ALA A 1 102 ? 14.527 0.040 -18.949 1.00 89.19 102 ALA A C 1
ATOM 782 O O . ALA A 1 102 ? 14.327 1.225 -18.664 1.00 89.19 102 ALA A O 1
ATOM 783 N N . ALA A 1 103 ? 15.549 -0.307 -19.720 1.00 89.56 103 ALA A N 1
ATOM 784 C CA . ALA A 1 103 ? 16.237 0.607 -20.618 1.00 89.56 103 ALA A CA 1
ATOM 785 C C . ALA A 1 103 ? 16.545 -0.096 -21.936 1.00 89.56 103 ALA A C 1
ATOM 787 O O . ALA A 1 103 ? 16.788 -1.298 -21.959 1.00 89.56 103 ALA A O 1
ATOM 788 N N . ILE A 1 104 ? 16.557 0.650 -23.037 1.00 90.31 104 ILE A N 1
ATOM 789 C CA . ILE A 1 104 ? 16.850 0.114 -24.365 1.00 90.31 104 ILE A CA 1
ATOM 790 C C . ILE A 1 104 ? 17.885 0.989 -25.044 1.00 90.31 104 ILE A C 1
ATOM 792 O O . ILE A 1 104 ? 17.646 2.168 -25.298 1.00 90.31 104 ILE A O 1
ATOM 796 N N . GLN A 1 105 ? 19.012 0.399 -25.419 1.00 91.44 105 GLN A N 1
ATOM 797 C CA . GLN A 1 105 ? 19.936 1.017 -26.354 1.00 91.44 105 GLN A CA 1
ATOM 798 C C . GLN A 1 105 ? 19.549 0.608 -27.765 1.00 91.44 105 GLN A C 1
ATOM 800 O O . GLN A 1 105 ? 19.622 -0.564 -28.124 1.00 91.44 105 GLN A O 1
ATOM 805 N N . VAL A 1 106 ? 19.198 1.583 -28.590 1.00 90.69 106 VAL A N 1
ATOM 806 C CA . VAL A 1 106 ? 19.006 1.410 -30.026 1.00 90.69 106 VAL A CA 1
ATOM 807 C C . VAL A 1 106 ? 20.340 1.651 -30.725 1.00 90.69 106 VAL A C 1
ATOM 809 O O . VAL A 1 106 ? 20.912 2.741 -30.642 1.00 90.69 106 VAL A O 1
ATOM 812 N N . ASN A 1 107 ? 20.835 0.649 -31.449 1.00 87.94 107 ASN A N 1
ATOM 813 C CA . ASN A 1 107 ? 22.047 0.764 -32.252 1.00 87.94 107 ASN A CA 1
ATOM 814 C C . ASN A 1 107 ? 21.711 1.460 -33.580 1.00 87.94 107 ASN A C 1
ATOM 816 O O . ASN A 1 107 ? 21.307 0.821 -34.552 1.00 87.94 107 ASN A O 1
ATOM 820 N N . ALA A 1 108 ? 21.865 2.784 -33.615 1.00 76.81 108 ALA A N 1
ATOM 821 C CA . ALA A 1 108 ? 21.721 3.596 -34.820 1.00 76.81 108 ALA A CA 1
ATOM 822 C C . ALA A 1 108 ? 23.087 3.843 -35.497 1.00 76.81 108 ALA A C 1
ATOM 824 O O . ALA A 1 108 ? 24.114 3.870 -34.813 1.00 76.81 108 ALA A O 1
ATOM 825 N N . PRO A 1 109 ? 23.143 4.066 -36.827 1.00 69.81 109 PRO A N 1
ATOM 826 C CA . PRO A 1 109 ? 24.383 4.460 -37.494 1.00 69.81 109 PRO A CA 1
ATOM 827 C C . PRO A 1 109 ? 24.920 5.782 -36.928 1.00 69.81 109 PRO A C 1
ATOM 829 O O . PRO A 1 109 ? 24.256 6.814 -37.011 1.00 69.81 109 PRO A O 1
ATOM 832 N N . GLY A 1 110 ? 26.126 5.747 -36.361 1.00 73.44 110 GLY A N 1
ATOM 833 C CA . GLY A 1 110 ? 26.737 6.876 -35.659 1.00 73.44 110 GLY A CA 1
ATOM 834 C C . GLY A 1 110 ? 26.771 6.623 -34.158 1.00 73.44 110 GLY A C 1
ATOM 835 O O . GLY A 1 110 ? 27.690 5.959 -33.685 1.00 73.44 110 GLY A O 1
ATOM 836 N N . ASN A 1 111 ? 25.772 7.134 -33.432 1.00 79.19 111 ASN A N 1
ATOM 837 C CA . ASN A 1 111 ? 25.710 7.038 -31.975 1.00 79.19 111 ASN A CA 1
ATOM 838 C C . ASN A 1 111 ? 24.509 6.203 -31.513 1.00 79.19 111 ASN A C 1
ATOM 840 O O . ASN A 1 111 ? 23.398 6.427 -32.003 1.00 79.19 111 ASN A O 1
ATOM 844 N N . PRO A 1 112 ? 24.702 5.290 -30.546 1.00 85.31 112 PRO A N 1
ATOM 845 C CA . PRO A 1 112 ? 23.590 4.613 -29.902 1.00 85.31 112 PRO A CA 1
ATOM 846 C C . PRO A 1 112 ? 22.689 5.618 -29.174 1.00 85.31 112 PRO A C 1
ATOM 848 O O . PRO A 1 112 ? 23.169 6.590 -28.589 1.00 85.31 112 PRO A O 1
ATOM 851 N N . VAL A 1 113 ? 21.382 5.368 -29.205 1.00 88.12 113 VAL A N 1
ATOM 852 C CA . VAL A 1 113 ? 20.382 6.136 -28.451 1.00 88.12 113 VAL A CA 1
ATOM 853 C C . VAL A 1 113 ? 19.913 5.280 -27.289 1.00 88.12 113 VAL A C 1
ATOM 855 O O . VAL A 1 113 ? 19.511 4.141 -27.508 1.00 88.12 113 VAL A O 1
ATOM 858 N N . LEU A 1 114 ? 19.956 5.821 -26.074 1.00 88.25 114 LEU A N 1
ATOM 859 C CA . LEU A 1 114 ? 19.463 5.147 -24.879 1.00 88.25 114 LEU A CA 1
ATOM 860 C C . LEU A 1 114 ? 18.078 5.691 -24.522 1.00 88.25 114 LEU A C 1
ATOM 862 O O . LEU A 1 114 ? 17.913 6.893 -24.329 1.00 88.25 114 LEU A O 1
ATOM 866 N N . LEU A 1 115 ? 17.100 4.798 -24.452 1.00 87.38 115 LEU A N 1
ATOM 867 C CA . LEU A 1 115 ? 15.753 5.058 -23.965 1.00 87.38 115 LEU A CA 1
ATOM 868 C C . LEU A 1 115 ? 15.671 4.512 -22.542 1.00 87.38 115 LEU A C 1
ATOM 870 O O . LEU A 1 115 ? 15.930 3.326 -22.333 1.00 87.38 115 LEU A O 1
ATOM 874 N N . ILE A 1 116 ? 15.363 5.370 -21.574 1.00 85.38 116 ILE A N 1
ATOM 875 C CA . ILE A 1 116 ? 15.371 5.020 -20.155 1.00 85.38 116 ILE A CA 1
ATOM 876 C C . ILE A 1 116 ? 13.949 5.113 -19.620 1.00 85.38 116 ILE A C 1
ATOM 878 O O . ILE A 1 116 ? 13.442 6.197 -19.371 1.00 85.38 116 ILE A O 1
ATOM 882 N N . ASP A 1 117 ? 13.330 3.960 -19.428 1.00 83.50 117 ASP A N 1
ATOM 883 C CA . ASP A 1 117 ? 11.983 3.852 -18.881 1.00 83.50 117 ASP A CA 1
ATOM 884 C C . ASP A 1 117 ? 12.034 3.867 -17.340 1.00 83.50 117 ASP A C 1
ATOM 886 O O . ASP A 1 117 ? 11.281 4.583 -16.689 1.00 83.50 117 ASP A O 1
ATOM 890 N N . HIS A 1 118 ? 13.031 3.211 -16.738 1.00 77.19 118 HIS A N 1
ATOM 891 C CA . HIS A 1 118 ? 13.135 3.106 -15.278 1.00 77.19 118 HIS A CA 1
ATOM 892 C C . HIS A 1 118 ? 13.359 4.423 -14.513 1.00 77.19 118 HIS A C 1
ATOM 894 O O . HIS A 1 118 ? 13.023 4.504 -13.335 1.00 77.19 118 HIS A O 1
ATOM 900 N N . ALA A 1 119 ? 13.968 5.439 -15.134 1.00 71.06 119 ALA A N 1
ATOM 901 C CA . ALA A 1 119 ? 14.256 6.717 -14.469 1.00 71.06 119 ALA A CA 1
ATOM 902 C C . ALA A 1 119 ? 13.175 7.781 -14.706 1.00 71.06 119 ALA A C 1
ATOM 904 O O . ALA A 1 119 ? 13.111 8.755 -13.958 1.00 71.06 119 ALA A O 1
ATOM 905 N N . GLU A 1 120 ? 12.360 7.613 -15.751 1.00 67.69 120 GLU A N 1
ATOM 906 C CA . GLU A 1 120 ? 11.328 8.576 -16.155 1.00 67.69 120 GLU A CA 1
ATOM 907 C C . GLU A 1 120 ? 9.905 8.100 -15.820 1.00 67.69 120 GLU A C 1
ATOM 909 O O . GLU A 1 120 ? 8.958 8.883 -15.900 1.00 67.69 120 GLU A O 1
ATOM 914 N N . ASN A 1 121 ? 9.745 6.842 -15.401 1.00 64.94 121 ASN A N 1
ATOM 915 C CA . ASN A 1 121 ? 8.447 6.272 -15.070 1.00 64.94 121 ASN A CA 1
ATOM 916 C C . ASN A 1 121 ? 7.987 6.527 -13.636 1.00 64.94 121 ASN A C 1
ATOM 918 O O . ASN A 1 121 ? 8.765 6.745 -12.714 1.00 64.94 121 ASN A O 1
ATOM 922 N N . THR A 1 122 ? 6.673 6.397 -13.449 1.00 68.12 122 THR A N 1
ATOM 923 C CA . THR A 1 122 ? 5.977 6.428 -12.157 1.00 68.12 122 THR A CA 1
ATOM 924 C C . THR A 1 122 ? 5.985 5.070 -11.450 1.00 68.12 122 THR A C 1
ATOM 926 O O . THR A 1 122 ? 5.076 4.793 -10.671 1.00 68.12 122 THR A O 1
ATOM 929 N N . LEU A 1 123 ? 6.935 4.183 -11.763 1.00 84.81 123 LEU A N 1
ATOM 930 C CA . LEU A 1 123 ? 7.055 2.914 -11.052 1.00 84.81 123 LEU A CA 1
ATOM 931 C C . LEU A 1 123 ? 7.791 3.167 -9.745 1.00 84.81 123 LEU A C 1
ATOM 933 O O . LEU A 1 123 ? 8.965 3.541 -9.730 1.00 84.81 123 LEU A O 1
ATOM 937 N N . PHE A 1 124 ? 7.083 2.950 -8.648 1.00 88.06 124 PHE A N 1
ATOM 938 C CA . PHE A 1 124 ? 7.617 3.093 -7.312 1.00 88.06 124 PHE A CA 1
ATOM 939 C C . PHE A 1 124 ? 7.528 1.763 -6.594 1.00 88.06 124 PHE A C 1
ATOM 941 O O . PHE A 1 124 ? 6.608 0.975 -6.787 1.00 88.06 124 PHE A O 1
ATOM 948 N N . GLY A 1 125 ? 8.525 1.507 -5.767 1.00 91.06 125 GLY A N 1
ATOM 949 C CA . GLY A 1 125 ? 8.547 0.299 -4.982 1.00 91.06 125 GLY A CA 1
ATOM 950 C C . GLY A 1 125 ? 9.509 0.436 -3.838 1.00 91.06 125 GLY A C 1
ATOM 951 O O . GLY A 1 125 ? 10.473 1.203 -3.888 1.00 91.06 125 GLY A O 1
ATOM 952 N N . ARG A 1 126 ? 9.230 -0.342 -2.812 1.00 92.38 126 ARG A N 1
ATOM 953 C CA . ARG A 1 126 ? 10.031 -0.434 -1.611 1.00 92.38 126 ARG A CA 1
ATOM 954 C C . ARG A 1 126 ? 10.100 -1.890 -1.231 1.00 92.38 126 ARG A C 1
ATOM 956 O O . ARG A 1 126 ? 9.073 -2.552 -1.146 1.00 92.38 126 ARG A O 1
ATOM 963 N N . CYS A 1 127 ? 11.303 -2.360 -0.963 1.00 92.50 127 CYS A N 1
ATOM 964 C CA . CYS A 1 127 ? 11.510 -3.658 -0.359 1.00 92.50 127 CYS A CA 1
ATOM 965 C C . CYS A 1 127 ? 11.934 -3.495 1.084 1.00 92.50 127 CYS A C 1
ATOM 967 O O . CYS A 1 127 ? 12.691 -2.591 1.439 1.00 92.50 127 CYS A O 1
ATOM 969 N N . ASP A 1 128 ? 11.487 -4.407 1.923 1.00 90.00 128 ASP A N 1
ATOM 970 C CA . ASP A 1 128 ? 11.779 -4.380 3.336 1.00 90.00 128 ASP A CA 1
ATOM 971 C C . ASP A 1 128 ? 12.042 -5.793 3.857 1.00 90.00 128 ASP A C 1
ATOM 973 O O . ASP A 1 128 ? 11.474 -6.782 3.400 1.00 90.00 128 ASP A O 1
ATOM 977 N N . ASN A 1 129 ? 12.977 -5.889 4.795 1.00 89.12 129 ASN A N 1
ATOM 978 C CA . ASN A 1 129 ? 13.310 -7.116 5.506 1.00 89.12 129 ASN A CA 1
ATOM 979 C C . ASN A 1 129 ? 13.132 -6.843 6.995 1.00 89.12 129 ASN A C 1
ATOM 981 O O . ASN A 1 129 ? 14.099 -6.680 7.738 1.00 89.12 129 ASN A O 1
ATOM 985 N N . LEU A 1 130 ? 11.878 -6.677 7.401 1.00 82.69 130 LEU A N 1
ATOM 986 C CA . LEU A 1 130 ? 11.491 -6.340 8.765 1.00 82.69 130 LEU A CA 1
ATOM 987 C C . LEU A 1 130 ? 10.898 -7.559 9.475 1.00 82.69 130 LEU A C 1
ATOM 989 O O . LEU A 1 130 ? 10.603 -8.584 8.859 1.00 82.69 130 LEU A O 1
ATOM 993 N N . SER A 1 131 ? 10.719 -7.445 10.792 1.00 76.00 131 SER A N 1
ATOM 994 C CA . SER A 1 131 ? 9.973 -8.432 11.576 1.00 76.00 131 SER A CA 1
ATOM 995 C C . SER A 1 131 ? 8.492 -8.395 11.184 1.00 76.00 131 SER A C 1
ATOM 997 O O . SER A 1 131 ? 7.695 -7.723 11.830 1.00 76.00 131 SER A O 1
ATOM 999 N N . ASN A 1 132 ? 8.143 -9.111 10.122 1.00 78.19 132 ASN A N 1
ATOM 1000 C CA . ASN A 1 132 ? 6.794 -9.263 9.587 1.00 78.19 132 ASN A CA 1
ATOM 1001 C C . ASN A 1 132 ? 6.487 -10.768 9.468 1.00 78.19 132 ASN A C 1
ATOM 1003 O O . ASN A 1 132 ? 7.388 -11.569 9.201 1.00 78.19 132 ASN A O 1
ATOM 1007 N N . ARG A 1 133 ? 5.223 -11.163 9.658 1.00 77.56 133 ARG A N 1
ATOM 1008 C CA . ARG A 1 133 ? 4.738 -12.539 9.466 1.00 77.56 133 ARG A CA 1
ATOM 1009 C C . ARG A 1 133 ? 5.119 -13.145 8.107 1.00 77.56 133 ARG A C 1
ATOM 1011 O O . ARG A 1 133 ? 5.305 -14.357 8.031 1.00 77.56 133 ARG A O 1
ATOM 1018 N N . PHE A 1 134 ? 5.251 -12.317 7.074 1.00 78.19 134 PHE A N 1
ATOM 1019 C CA . PHE A 1 134 ? 5.583 -12.716 5.702 1.00 78.19 134 PHE A CA 1
ATOM 1020 C C . PHE A 1 134 ? 7.081 -12.604 5.367 1.00 78.19 134 PHE A C 1
ATOM 1022 O O . PHE A 1 134 ? 7.484 -12.770 4.222 1.00 78.19 134 PHE A O 1
ATOM 1029 N N . GLY A 1 135 ? 7.940 -12.316 6.351 1.00 83.25 135 GLY A N 1
ATOM 1030 C CA . GLY A 1 135 ? 9.378 -12.186 6.114 1.00 83.25 135 GLY A CA 1
ATOM 1031 C C . GLY A 1 135 ? 9.720 -10.999 5.213 1.00 83.25 135 GLY A C 1
ATOM 1032 O O . GLY A 1 135 ? 9.088 -9.945 5.304 1.00 83.25 135 GLY A O 1
ATOM 1033 N N . ALA A 1 136 ? 10.739 -11.150 4.368 1.00 88.12 136 ALA A N 1
ATOM 1034 C CA . ALA A 1 136 ? 11.212 -10.098 3.476 1.00 88.12 136 ALA A CA 1
ATOM 1035 C C . ALA A 1 136 ? 10.329 -10.015 2.213 1.00 88.12 136 ALA A C 1
ATOM 1037 O O . ALA A 1 136 ? 9.815 -11.025 1.743 1.00 88.12 136 ALA A O 1
ATOM 1038 N N . GLY A 1 137 ? 10.117 -8.818 1.672 1.00 90.44 137 GLY A N 1
ATOM 1039 C CA . GLY A 1 137 ? 9.248 -8.630 0.508 1.00 90.44 137 GLY A CA 1
ATOM 1040 C C . GLY A 1 137 ? 9.246 -7.196 0.005 1.00 90.44 137 GLY A C 1
ATOM 1041 O O . GLY A 1 137 ? 9.900 -6.335 0.593 1.00 90.44 137 GLY A O 1
ATOM 1042 N N . CYS A 1 138 ? 8.536 -6.960 -1.093 1.00 90.50 138 CYS A N 1
ATOM 1043 C CA . CYS A 1 138 ? 8.434 -5.656 -1.736 1.00 90.50 138 CYS A CA 1
ATOM 1044 C C . CYS A 1 138 ? 6.968 -5.233 -1.875 1.00 90.50 138 CYS A C 1
ATOM 1046 O O . CYS A 1 138 ? 6.077 -6.076 -1.868 1.00 90.50 138 CYS A O 1
ATOM 1048 N N . VAL A 1 139 ? 6.727 -3.929 -1.972 1.00 91.25 139 VAL A N 1
ATOM 1049 C CA . VAL A 1 139 ? 5.412 -3.317 -2.203 1.00 91.25 139 VAL A CA 1
ATOM 1050 C C . VAL A 1 139 ? 5.547 -2.115 -3.122 1.00 91.25 139 VAL A C 1
ATOM 1052 O O . VAL A 1 139 ? 6.600 -1.472 -3.154 1.00 91.25 139 VAL A O 1
ATOM 1055 N N . ASP A 1 140 ? 4.456 -1.760 -3.798 1.00 89.75 140 ASP A N 1
ATOM 1056 C CA . ASP A 1 140 ? 4.298 -0.419 -4.349 1.00 89.75 140 ASP A CA 1
ATOM 1057 C C . ASP A 1 140 ? 4.099 0.550 -3.180 1.00 89.75 140 ASP A C 1
ATOM 1059 O O . ASP A 1 140 ? 3.054 0.562 -2.530 1.00 89.75 140 ASP A O 1
ATOM 1063 N N . GLN A 1 141 ? 5.123 1.352 -2.896 1.00 84.19 141 GLN A N 1
ATOM 1064 C CA . GLN A 1 141 ? 5.133 2.280 -1.762 1.00 84.19 141 GLN A CA 1
ATOM 1065 C C . GLN A 1 141 ? 4.069 3.384 -1.856 1.00 84.19 141 GLN A C 1
ATOM 1067 O O . GLN A 1 141 ? 3.769 4.017 -0.848 1.00 84.19 141 GLN A O 1
ATOM 1072 N N . TYR A 1 142 ? 3.536 3.644 -3.053 1.00 83.31 142 TYR A N 1
ATOM 1073 C CA . TYR A 1 142 ? 2.435 4.586 -3.271 1.00 83.31 142 TYR A CA 1
ATOM 1074 C C . TYR A 1 142 ? 1.166 3.882 -3.754 1.00 83.31 142 TYR A C 1
ATOM 1076 O O . TYR A 1 142 ? 0.177 4.538 -4.093 1.00 83.31 142 TYR A O 1
ATOM 1084 N N . GLY A 1 143 ? 1.192 2.549 -3.770 1.00 82.81 143 GLY A N 1
ATOM 1085 C CA . GLY A 1 143 ? 0.039 1.717 -4.028 1.00 82.81 143 GLY A CA 1
ATOM 1086 C C . GLY A 1 143 ? -1.021 1.909 -2.949 1.00 82.81 143 GLY A C 1
ATOM 1087 O O . GLY A 1 143 ? -0.761 2.331 -1.821 1.00 82.81 143 GLY A O 1
ATOM 1088 N N . PHE A 1 144 ? -2.259 1.591 -3.306 1.00 84.31 144 PHE A N 1
ATOM 1089 C CA . PHE A 1 144 ? -3.388 1.746 -2.402 1.00 84.31 144 PHE A CA 1
ATOM 1090 C C . PHE A 1 144 ? -3.418 0.609 -1.364 1.00 84.31 144 PHE A C 1
ATOM 1092 O O . PHE A 1 144 ? -3.976 -0.457 -1.620 1.00 84.31 144 PHE A O 1
ATOM 1099 N N . ALA A 1 145 ? -2.821 0.827 -0.191 1.00 92.38 145 ALA A N 1
ATOM 1100 C CA . ALA A 1 145 ? -2.897 -0.098 0.940 1.00 92.38 145 ALA A CA 1
ATOM 1101 C C . ALA A 1 145 ? -4.131 0.197 1.806 1.00 92.38 145 ALA A C 1
ATOM 1103 O O . ALA A 1 145 ? -4.400 1.353 2.140 1.00 92.38 145 ALA A O 1
ATOM 1104 N N . TYR A 1 146 ? -4.878 -0.835 2.208 1.00 94.19 146 TYR A N 1
ATOM 1105 C CA . TYR A 1 146 ? -6.050 -0.646 3.062 1.00 94.19 146 TYR A CA 1
ATOM 1106 C C . TYR A 1 146 ? -6.248 -1.755 4.091 1.00 94.19 146 TYR A C 1
ATOM 1108 O O . TYR A 1 146 ? -5.937 -2.918 3.867 1.00 94.19 146 TYR A O 1
ATOM 1116 N N . VAL A 1 147 ? -6.824 -1.391 5.231 1.00 97.38 147 VAL A N 1
ATOM 1117 C CA . VAL A 1 147 ? -7.344 -2.332 6.222 1.00 97.38 147 VAL A CA 1
ATOM 1118 C C . VAL A 1 147 ? -8.832 -2.511 5.958 1.00 97.38 147 VAL A C 1
ATOM 1120 O O . VAL A 1 147 ? -9.566 -1.524 5.910 1.00 97.38 147 VAL A O 1
ATOM 1123 N N . SER A 1 148 ? -9.297 -3.749 5.791 1.00 97.75 148 SER A N 1
ATOM 1124 C CA . SER A 1 148 ? -10.720 -4.014 5.564 1.00 97.75 148 SER A CA 1
ATOM 1125 C C . SER A 1 148 ? -11.411 -4.620 6.782 1.00 97.75 148 SER A C 1
ATOM 1127 O O . SER A 1 148 ? -10.921 -5.575 7.388 1.00 97.75 148 SER A O 1
ATOM 1129 N N . TYR A 1 149 ? -12.585 -4.080 7.099 1.00 98.25 149 TYR A N 1
ATOM 1130 C CA . TYR A 1 149 ? -13.536 -4.647 8.047 1.00 98.25 149 TYR A CA 1
ATOM 1131 C C . TYR A 1 149 ? -14.805 -5.020 7.275 1.00 98.25 149 TYR A C 1
ATOM 1133 O O . TYR A 1 149 ? -15.729 -4.215 7.154 1.00 98.25 149 TYR A O 1
ATOM 1141 N N . ASP A 1 150 ? -14.812 -6.224 6.697 1.00 98.19 150 ASP A N 1
ATOM 1142 C CA . ASP A 1 150 ? -15.936 -6.752 5.918 1.00 98.19 150 ASP A CA 1
ATOM 1143 C C . ASP A 1 150 ? -16.811 -7.675 6.771 1.00 98.19 150 ASP A C 1
ATOM 1145 O O . ASP A 1 150 ? -16.392 -8.761 7.181 1.00 98.19 150 ASP A O 1
ATOM 1149 N N . VAL A 1 151 ? -18.047 -7.244 7.027 1.00 98.31 151 VAL A N 1
ATOM 1150 C CA . VAL A 1 151 ? -19.029 -7.991 7.827 1.00 98.31 151 VAL A CA 1
ATOM 1151 C C . VAL A 1 151 ? -19.478 -9.279 7.132 1.00 98.31 151 VAL A C 1
ATOM 1153 O O . VAL A 1 151 ? -19.881 -10.231 7.799 1.00 98.31 151 VAL A O 1
ATOM 1156 N N . ARG A 1 152 ? -19.395 -9.344 5.800 1.00 98.12 152 ARG A N 1
ATOM 1157 C CA . ARG A 1 152 ? -19.807 -10.512 5.008 1.00 98.12 152 ARG A CA 1
ATOM 1158 C C . ARG A 1 152 ? -18.802 -11.654 5.146 1.00 98.12 152 ARG A C 1
ATOM 1160 O O . ARG A 1 152 ? -19.209 -12.812 5.213 1.00 98.12 152 ARG A O 1
ATOM 1167 N N . ASP A 1 153 ? -17.519 -11.312 5.251 1.00 97.25 153 ASP A N 1
ATOM 1168 C CA . ASP A 1 153 ? -16.428 -12.273 5.435 1.00 97.25 153 ASP A CA 1
ATOM 1169 C C . ASP A 1 153 ? -16.178 -12.581 6.916 1.00 97.25 153 ASP A C 1
ATOM 1171 O O . ASP A 1 153 ? -15.851 -13.712 7.282 1.00 97.25 153 ASP A O 1
ATOM 1175 N N . ASN A 1 154 ? -16.363 -11.590 7.792 1.00 97.50 154 ASN A N 1
ATOM 1176 C CA . ASN A 1 154 ? -16.230 -11.751 9.233 1.00 97.50 154 ASN A CA 1
ATOM 1177 C C . ASN A 1 154 ? -17.377 -11.052 9.989 1.00 97.50 154 ASN A C 1
ATOM 1179 O O . ASN A 1 154 ? -17.231 -9.916 10.441 1.00 97.50 154 ASN A O 1
ATOM 1183 N N . PRO A 1 155 ? -18.497 -11.751 10.242 1.00 97.75 155 PRO A N 1
ATOM 1184 C CA . PRO A 1 155 ? -19.637 -11.174 10.958 1.00 97.75 155 PRO A CA 1
ATOM 1185 C C . PRO A 1 155 ? -19.323 -10.689 12.381 1.00 97.75 155 PRO A C 1
ATOM 1187 O O . PRO A 1 155 ? -20.071 -9.888 12.933 1.00 97.75 155 PRO A O 1
ATOM 1190 N N . THR A 1 156 ? -18.218 -11.146 12.985 1.00 98.06 156 THR A N 1
ATOM 1191 C CA . THR A 1 156 ? -17.800 -10.720 14.332 1.00 98.06 156 THR A CA 1
ATOM 1192 C C . THR A 1 156 ? -17.418 -9.243 14.372 1.00 98.06 156 THR A C 1
ATOM 1194 O O . THR A 1 156 ? -17.492 -8.640 15.434 1.00 98.06 156 THR A O 1
ATOM 1197 N N . VAL A 1 157 ? -17.019 -8.644 13.243 1.00 98.06 157 VAL A N 1
ATOM 1198 C CA . VAL A 1 157 ? -16.637 -7.224 13.184 1.00 98.06 157 VAL A CA 1
ATOM 1199 C C . VAL A 1 157 ? -17.804 -6.295 12.852 1.00 98.06 157 VAL A C 1
ATOM 1201 O O . VAL A 1 157 ? -17.572 -5.150 12.482 1.00 98.06 157 VAL A O 1
ATOM 1204 N N . LYS A 1 158 ? -19.058 -6.745 12.974 1.00 98.38 158 LYS A N 1
ATOM 1205 C CA . LYS A 1 158 ? -20.229 -5.946 12.590 1.00 98.38 158 LYS A CA 1
ATOM 1206 C C . LYS A 1 158 ? -20.271 -4.572 13.258 1.00 98.38 158 LYS A C 1
ATOM 1208 O O . LYS A 1 158 ? -20.280 -3.561 12.564 1.00 98.38 158 LYS A O 1
ATOM 1213 N N . GLU A 1 159 ? -20.249 -4.524 14.584 1.00 98.44 159 GLU A N 1
ATOM 1214 C CA . GLU A 1 159 ? -20.442 -3.281 15.336 1.00 98.44 159 GLU A CA 1
ATOM 1215 C C . GLU A 1 159 ? -19.299 -2.273 15.122 1.00 98.44 159 GLU A C 1
ATOM 1217 O O . GLU A 1 159 ? -19.531 -1.062 15.087 1.00 98.44 159 GLU A O 1
ATOM 1222 N N . VAL A 1 160 ? -18.074 -2.771 14.941 1.00 98.19 160 VAL A N 1
ATOM 1223 C CA . VAL A 1 160 ? -16.878 -1.957 14.659 1.00 98.19 160 VAL A CA 1
ATOM 1224 C C . VAL A 1 160 ? -16.834 -1.505 13.198 1.00 98.19 160 VAL A C 1
ATOM 1226 O O . VAL A 1 160 ? -16.501 -0.357 12.919 1.00 98.19 160 VAL A O 1
ATOM 1229 N N . ALA A 1 161 ? -17.255 -2.347 12.249 1.00 98.56 161 ALA A N 1
ATOM 1230 C CA . ALA A 1 161 ? -17.385 -1.958 10.848 1.00 98.56 161 ALA A CA 1
ATOM 1231 C C . ALA A 1 161 ? -18.441 -0.859 10.685 1.00 98.56 161 ALA A C 1
ATOM 1233 O O . ALA A 1 161 ? -18.186 0.128 10.002 1.00 98.56 161 ALA A O 1
ATOM 1234 N N . GLU A 1 162 ? -19.584 -0.969 11.367 1.00 98.62 162 GLU A N 1
ATOM 1235 C CA . GLU A 1 162 ? -20.598 0.090 11.415 1.00 98.62 162 GLU A CA 1
ATOM 1236 C C . GLU A 1 162 ? -20.038 1.386 12.026 1.00 98.62 162 GLU A C 1
ATOM 1238 O O . GLU A 1 162 ? -20.307 2.474 11.519 1.00 98.62 162 GLU A O 1
ATOM 1243 N N . HIS A 1 163 ? -19.226 1.301 13.087 1.00 98.62 163 HIS A N 1
ATOM 1244 C CA . HIS A 1 163 ? -18.606 2.483 13.693 1.00 98.62 163 HIS A CA 1
ATOM 1245 C C . HIS A 1 163 ? -17.629 3.182 12.752 1.00 98.62 163 HIS A C 1
ATOM 1247 O O . HIS A 1 163 ? -17.701 4.400 12.578 1.00 98.62 163 HIS A O 1
ATOM 1253 N N . VAL A 1 164 ? -16.745 2.417 12.120 1.00 98.50 164 VAL A N 1
ATOM 1254 C CA . VAL A 1 164 ? -15.772 2.926 11.154 1.00 98.50 164 VAL A CA 1
ATOM 1255 C C . VAL A 1 164 ? -16.481 3.493 9.923 1.00 98.50 164 VAL A C 1
ATOM 1257 O O . VAL A 1 164 ? -16.125 4.576 9.465 1.00 98.50 164 VAL A O 1
ATOM 1260 N N . PHE A 1 165 ? -17.516 2.812 9.422 1.00 98.56 165 PHE A N 1
ATOM 1261 C CA . PHE A 1 165 ? -18.338 3.281 8.307 1.00 98.56 165 PHE A CA 1
ATOM 1262 C C . PHE A 1 165 ? -18.947 4.653 8.602 1.00 98.56 165 PHE A C 1
ATOM 1264 O O . PHE A 1 165 ? -18.791 5.581 7.806 1.00 98.56 165 PHE A O 1
ATOM 1271 N N . ASP A 1 166 ? -19.595 4.808 9.759 1.00 98.44 166 ASP A N 1
ATOM 1272 C CA . ASP A 1 166 ? -20.185 6.086 10.153 1.00 98.44 166 ASP A CA 1
ATOM 1273 C C . ASP A 1 166 ? -19.107 7.160 10.342 1.00 98.44 166 ASP A C 1
ATOM 1275 O O . ASP A 1 166 ? -19.261 8.284 9.861 1.00 98.44 166 ASP A O 1
ATOM 1279 N N . SER A 1 167 ? -17.991 6.815 10.991 1.00 98.19 167 SER A N 1
ATOM 1280 C CA . SER A 1 167 ? -16.905 7.752 11.302 1.00 98.19 167 SER A CA 1
ATOM 1281 C C . SER A 1 167 ? -16.263 8.317 10.041 1.00 98.19 167 SER A C 1
ATOM 1283 O O . SER A 1 167 ? -16.171 9.532 9.892 1.00 98.19 167 SER A O 1
ATOM 1285 N N . ILE A 1 168 ? -15.900 7.458 9.084 1.00 97.88 168 ILE A N 1
ATOM 1286 C CA . ILE A 1 168 ? -15.314 7.886 7.808 1.00 97.88 168 ILE A CA 1
ATOM 1287 C C . ILE A 1 168 ? -16.256 8.837 7.063 1.00 97.88 168 ILE A C 1
ATOM 1289 O O . ILE A 1 168 ? -15.809 9.790 6.430 1.00 97.88 168 ILE A O 1
ATOM 1293 N N . ARG A 1 169 ? -17.568 8.601 7.129 1.00 96.38 169 ARG A N 1
ATOM 1294 C CA . ARG A 1 169 ? -18.562 9.362 6.361 1.00 96.38 169 ARG A CA 1
ATOM 1295 C C . ARG A 1 169 ? -19.003 10.659 7.022 1.00 96.38 169 ARG A C 1
ATOM 1297 O O . ARG A 1 169 ? -19.474 11.550 6.319 1.00 96.38 169 ARG A O 1
ATOM 1304 N N . THR A 1 170 ? -18.922 10.744 8.346 1.00 96.69 170 THR A N 1
ATOM 1305 C CA . THR A 1 170 ? -19.510 11.854 9.110 1.00 96.69 170 THR A CA 1
ATOM 1306 C C . THR A 1 170 ? -18.480 12.772 9.752 1.00 96.69 170 THR A C 1
ATOM 1308 O O . THR A 1 170 ? -18.803 13.938 9.979 1.00 96.69 170 THR A O 1
ATOM 1311 N N . LEU A 1 171 ? -17.259 12.292 10.013 1.00 97.19 171 LEU A N 1
ATOM 1312 C CA . LEU A 1 171 ? -16.198 13.122 10.578 1.00 97.19 171 LEU A CA 1
ATOM 1313 C C . LEU A 1 171 ? -15.609 14.086 9.530 1.00 97.19 171 LEU A C 1
ATOM 1315 O O . LEU A 1 171 ? -15.474 13.700 8.366 1.00 97.19 171 LEU A O 1
ATOM 1319 N N . PRO A 1 172 ? -15.243 15.324 9.922 1.00 96.56 172 PRO A N 1
ATOM 1320 C CA . PRO A 1 172 ? -14.858 16.388 8.993 1.00 96.56 172 PRO A CA 1
ATOM 1321 C C . PRO A 1 172 ? -13.719 16.052 8.028 1.00 96.56 172 PRO A C 1
ATOM 1323 O O . PRO A 1 172 ? -13.762 16.487 6.878 1.00 96.56 172 PRO A O 1
ATOM 1326 N N . SER A 1 173 ? -12.700 15.317 8.479 1.00 96.81 173 SER A N 1
ATOM 1327 C CA . SER A 1 173 ? -11.510 15.048 7.660 1.00 96.81 173 SER A CA 1
ATOM 1328 C C . SER A 1 173 ? -11.608 13.761 6.848 1.00 96.81 173 SER A C 1
ATOM 1330 O O . SER A 1 173 ? -10.716 13.481 6.051 1.00 96.81 173 SER A O 1
ATOM 1332 N N . HIS A 1 174 ? -12.650 12.947 7.055 1.00 96.62 174 HIS A N 1
ATOM 1333 C CA . HIS A 1 174 ? -12.820 11.672 6.352 1.00 96.62 174 HIS A CA 1
ATOM 1334 C C . HIS A 1 174 ? -11.562 10.778 6.400 1.00 96.62 174 HIS A C 1
ATOM 1336 O O . HIS A 1 174 ? -11.185 10.152 5.404 1.00 96.62 174 HIS A O 1
ATOM 1342 N N . TRP A 1 175 ? -10.877 10.742 7.551 1.00 97.81 175 TRP A N 1
ATOM 1343 C CA . TRP A 1 175 ? -9.651 9.962 7.727 1.00 97.81 175 TRP A CA 1
ATOM 1344 C C . TRP A 1 175 ? -9.860 8.494 7.354 1.00 97.81 175 TRP A C 1
ATOM 1346 O O . TRP A 1 175 ? -10.873 7.900 7.712 1.00 97.81 175 TRP A O 1
ATOM 1356 N N . GLY A 1 176 ? -8.900 7.898 6.654 1.00 96.56 176 GLY A N 1
ATOM 1357 C CA . GLY A 1 176 ? -8.957 6.538 6.121 1.00 96.56 176 GLY A CA 1
ATOM 1358 C C . GLY A 1 176 ? -9.806 6.378 4.854 1.00 96.56 176 GLY A C 1
ATOM 1359 O O . GLY A 1 176 ? -9.880 5.266 4.339 1.00 96.56 176 GLY A O 1
ATOM 1360 N N . SER A 1 177 ? -10.423 7.438 4.321 1.00 96.69 177 SER A N 1
ATOM 1361 C CA . SER A 1 177 ? -11.164 7.372 3.053 1.00 96.69 177 SER A CA 1
ATOM 1362 C C . SER A 1 177 ? -10.241 7.477 1.842 1.00 96.69 177 SER A C 1
ATOM 1364 O O . SER A 1 177 ? -9.461 8.423 1.736 1.00 96.69 177 SER A O 1
ATOM 1366 N N . GLY A 1 178 ? -10.363 6.529 0.910 1.00 92.75 178 GLY A N 1
ATOM 1367 C CA . GLY A 1 178 ? -9.699 6.566 -0.397 1.00 92.75 178 GLY A CA 1
ATOM 1368 C C . GLY A 1 178 ? -10.458 7.348 -1.473 1.00 92.75 178 GLY A C 1
ATOM 1369 O O . GLY A 1 178 ? -9.967 7.485 -2.593 1.00 92.75 178 GLY A O 1
ATOM 1370 N N . ALA A 1 179 ? -11.658 7.855 -1.170 1.00 91.88 179 ALA A N 1
ATOM 1371 C CA . ALA A 1 179 ? -12.435 8.660 -2.109 1.00 91.88 179 ALA A CA 1
ATOM 1372 C C . ALA A 1 179 ? -11.934 10.110 -2.2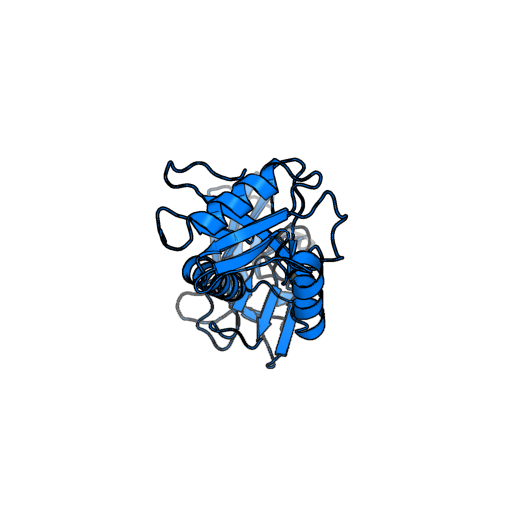02 1.00 91.88 179 ALA A C 1
ATOM 1374 O O . ALA A 1 179 ? -11.141 10.591 -1.394 1.00 91.88 179 ALA A O 1
ATOM 1375 N N . ILE A 1 180 ? -12.439 10.839 -3.203 1.00 85.62 180 ILE A N 1
ATOM 1376 C CA . ILE A 1 180 ? -12.138 12.263 -3.398 1.00 85.62 180 ILE A CA 1
ATOM 1377 C C . ILE A 1 180 ? -12.490 13.046 -2.127 1.00 85.62 180 ILE A C 1
ATOM 1379 O O . ILE A 1 180 ? -13.636 13.033 -1.685 1.00 85.62 180 ILE A O 1
ATOM 1383 N N . GLY A 1 181 ? -11.507 13.769 -1.587 1.00 86.25 181 GLY A N 1
ATOM 1384 C CA . GLY A 1 181 ? -11.649 14.545 -0.351 1.00 86.25 181 GLY A CA 1
ATOM 1385 C C . GLY A 1 181 ? -11.346 13.762 0.929 1.00 86.25 181 GLY A C 1
ATOM 1386 O O . GLY A 1 181 ? -11.368 14.358 1.998 1.00 86.25 181 GLY A O 1
ATOM 1387 N N . GLY A 1 182 ? -11.045 12.465 0.823 1.00 92.81 182 GLY A N 1
ATOM 1388 C CA . GLY A 1 182 ? -10.515 11.657 1.913 1.00 92.81 182 GLY A CA 1
ATOM 1389 C C . GLY A 1 182 ? -9.028 11.895 2.173 1.00 92.81 182 GLY A C 1
ATOM 1390 O O . GLY A 1 182 ? -8.302 12.445 1.336 1.00 92.81 182 GLY A O 1
ATOM 1391 N N . HIS A 1 183 ? -8.577 11.456 3.345 1.00 96.06 183 HIS A N 1
ATOM 1392 C CA . HIS A 1 183 ? -7.180 11.532 3.762 1.00 96.06 183 HIS A CA 1
ATOM 1393 C C . HIS A 1 183 ? -6.707 10.182 4.312 1.00 96.06 183 HIS A C 1
ATOM 1395 O O . HIS A 1 183 ? -7.471 9.536 5.031 1.00 96.06 183 HIS A O 1
ATOM 1401 N N . PRO A 1 184 ? -5.470 9.739 4.021 1.00 96.81 184 PRO A N 1
ATOM 1402 C CA . PRO A 1 184 ? -4.945 8.494 4.572 1.00 96.81 184 PRO A CA 1
ATOM 1403 C C . PRO A 1 184 ? -4.752 8.589 6.088 1.00 96.81 184 PRO A C 1
ATOM 1405 O O . PRO A 1 184 ? -4.586 9.670 6.654 1.00 96.81 184 PRO A O 1
ATOM 1408 N N . LEU A 1 185 ? -4.749 7.434 6.744 1.00 97.94 185 LEU A N 1
ATOM 1409 C CA . LEU A 1 185 ? -4.215 7.283 8.092 1.00 97.94 185 LEU A CA 1
ATOM 1410 C C . LEU A 1 185 ? -2.726 6.962 8.011 1.00 97.94 185 LEU A C 1
ATOM 1412 O O . LEU A 1 185 ? -2.303 6.231 7.123 1.00 97.94 185 LEU A O 1
ATOM 1416 N N . ASN A 1 186 ? -1.949 7.428 8.985 1.00 97.38 186 ASN A N 1
ATOM 1417 C CA . ASN A 1 186 ? -0.534 7.076 9.095 1.00 97.38 186 ASN A CA 1
ATOM 1418 C C . ASN A 1 186 ? -0.333 6.107 10.246 1.00 97.38 186 ASN A C 1
ATOM 1420 O O . ASN A 1 186 ? -0.623 6.468 11.389 1.00 97.38 186 ASN A O 1
ATOM 1424 N N . ARG A 1 187 ? 0.197 4.908 9.993 1.00 96.69 187 ARG A N 1
ATOM 1425 C CA . ARG A 1 187 ? 0.448 3.933 11.066 1.00 96.69 187 ARG A CA 1
ATOM 1426 C C . ARG A 1 187 ? 1.485 4.476 12.053 1.00 96.69 187 ARG A C 1
ATOM 1428 O O . ARG A 1 187 ? 2.495 5.047 11.658 1.00 96.69 187 ARG A O 1
ATOM 1435 N N . ILE A 1 188 ? 1.291 4.214 13.342 1.00 97.19 188 ILE A N 1
ATOM 1436 C CA . ILE A 1 188 ? 2.344 4.334 14.358 1.00 97.19 188 ILE A CA 1
ATOM 1437 C C . ILE A 1 188 ? 2.625 2.973 14.995 1.00 97.19 188 ILE A C 1
ATOM 1439 O O . ILE A 1 188 ? 1.726 2.141 15.130 1.00 97.19 188 ILE A O 1
ATOM 1443 N N . THR A 1 189 ? 3.876 2.732 15.387 1.00 94.88 189 THR A N 1
ATOM 1444 C CA . THR A 1 189 ? 4.297 1.476 16.042 1.00 94.88 189 THR A CA 1
ATOM 1445 C C . THR A 1 189 ? 4.792 1.657 17.475 1.00 94.88 189 THR A C 1
ATOM 1447 O O . THR A 1 189 ? 5.031 0.666 18.162 1.00 94.88 189 THR A O 1
ATOM 1450 N N . ASP A 1 190 ? 4.970 2.896 17.937 1.00 95.81 190 ASP A N 1
ATOM 1451 C CA . ASP A 1 190 ? 5.393 3.180 19.310 1.00 95.81 190 ASP A CA 1
ATOM 1452 C C . ASP A 1 190 ? 4.268 2.859 20.306 1.00 95.81 190 ASP A C 1
ATOM 1454 O O . ASP A 1 190 ? 3.218 3.498 20.301 1.00 95.81 190 ASP A O 1
ATOM 1458 N N . ALA A 1 191 ? 4.486 1.866 21.171 1.00 96.56 191 ALA A N 1
ATOM 1459 C CA . ALA A 1 191 ? 3.455 1.376 22.085 1.00 96.56 191 ALA A CA 1
ATOM 1460 C C . ALA A 1 191 ? 2.958 2.460 23.057 1.00 96.56 191 ALA A C 1
ATOM 1462 O O . ALA A 1 191 ? 1.762 2.533 23.327 1.00 96.56 191 ALA A O 1
ATOM 1463 N N . ALA A 1 192 ? 3.850 3.337 23.532 1.00 97.38 192 ALA A N 1
ATOM 1464 C CA . ALA A 1 192 ? 3.477 4.410 24.448 1.00 97.38 192 ALA A CA 1
ATOM 1465 C C . ALA A 1 192 ? 2.568 5.450 23.771 1.00 97.38 192 ALA A C 1
ATOM 1467 O O . ALA A 1 192 ? 1.593 5.897 24.375 1.00 97.38 192 ALA A O 1
ATOM 1468 N N . ALA A 1 193 ? 2.844 5.803 22.513 1.00 97.62 193 ALA A N 1
ATOM 1469 C CA . ALA A 1 193 ? 1.990 6.677 21.717 1.00 97.62 193 ALA A CA 1
ATOM 1470 C C . ALA A 1 193 ? 0.614 6.048 21.446 1.00 97.62 193 ALA A C 1
ATOM 1472 O O . ALA A 1 193 ? -0.403 6.723 21.603 1.00 97.62 193 ALA A O 1
ATOM 1473 N N . ILE A 1 194 ? 0.566 4.754 21.115 1.00 97.81 194 ILE A N 1
ATOM 1474 C CA . ILE A 1 194 ? -0.696 4.031 20.892 1.00 97.81 194 ILE A CA 1
ATOM 1475 C C . ILE A 1 194 ? -1.534 3.996 22.178 1.00 97.81 194 ILE A C 1
ATOM 1477 O O . ILE A 1 194 ? -2.725 4.306 22.149 1.00 97.81 194 ILE A O 1
ATOM 1481 N N . ASP A 1 195 ? -0.932 3.661 23.319 1.00 96.69 195 ASP A N 1
ATOM 1482 C CA . ASP A 1 195 ? -1.645 3.617 24.599 1.00 96.69 195 ASP A CA 1
ATOM 1483 C C . ASP A 1 195 ? -2.120 5.005 25.031 1.00 96.69 195 ASP A C 1
ATOM 1485 O O . ASP A 1 195 ? -3.232 5.159 25.538 1.00 96.69 195 ASP A O 1
ATOM 1489 N N . ASN A 1 196 ? -1.321 6.042 24.778 1.00 97.00 196 ASN A N 1
ATOM 1490 C CA . ASN A 1 196 ? -1.748 7.418 24.981 1.00 97.00 196 ASN A CA 1
ATOM 1491 C C . ASN A 1 196 ? -2.969 7.762 24.109 1.00 97.00 196 ASN A C 1
ATOM 1493 O O . ASN A 1 196 ? -3.934 8.326 24.624 1.00 97.00 196 ASN A O 1
ATOM 1497 N N . ASN A 1 197 ? -2.974 7.369 22.831 1.00 97.75 197 ASN A N 1
ATOM 1498 C CA . ASN A 1 197 ? -4.113 7.588 21.939 1.00 97.75 197 ASN A CA 1
ATOM 1499 C C . ASN A 1 197 ? -5.395 6.925 22.462 1.00 97.75 197 ASN A C 1
ATOM 1501 O O . ASN A 1 197 ? -6.430 7.592 22.519 1.00 97.75 197 ASN A O 1
ATOM 1505 N N . ARG A 1 198 ? -5.311 5.669 22.924 1.00 96.25 198 ARG A N 1
ATOM 1506 C CA . ARG A 1 198 ? -6.436 4.957 23.563 1.00 96.25 198 ARG A CA 1
ATOM 1507 C C . ARG A 1 198 ? -6.941 5.685 24.799 1.00 96.25 198 ARG A C 1
ATOM 1509 O O . ARG A 1 198 ? -8.134 5.943 24.927 1.00 96.25 198 ARG A O 1
ATOM 1516 N N . ASN A 1 199 ? -6.025 6.050 25.696 1.00 95.38 199 ASN A N 1
ATOM 1517 C CA . ASN A 1 199 ? -6.361 6.718 26.950 1.00 95.38 199 ASN A CA 1
ATOM 1518 C C . ASN A 1 199 ? -7.066 8.055 26.719 1.00 95.38 199 ASN A C 1
ATOM 1520 O O . ASN A 1 199 ? -7.930 8.418 27.506 1.00 95.38 199 ASN A O 1
ATOM 1524 N N . ILE A 1 200 ? -6.702 8.780 25.660 1.00 94.88 200 ILE A N 1
ATOM 1525 C CA . ILE A 1 200 ? -7.335 10.050 25.296 1.00 94.88 200 ILE A CA 1
ATOM 1526 C C . ILE A 1 200 ? -8.707 9.823 24.666 1.00 94.88 200 ILE A C 1
ATOM 1528 O O . ILE A 1 200 ? -9.665 10.477 25.072 1.00 94.88 200 ILE A O 1
ATOM 1532 N N . ALA A 1 201 ? -8.806 8.932 23.676 1.00 95.31 201 ALA A N 1
ATOM 1533 C CA . ALA A 1 201 ? -10.054 8.703 22.952 1.00 95.31 201 ALA A CA 1
ATOM 1534 C C . ALA A 1 201 ? -11.139 8.128 23.874 1.00 95.31 201 ALA A C 1
ATOM 1536 O O . ALA A 1 201 ? -12.264 8.619 23.891 1.00 95.31 201 ALA A O 1
ATOM 1537 N N . CYS A 1 202 ? -10.773 7.150 24.701 1.00 95.31 202 CYS A N 1
ATOM 1538 C CA . CYS A 1 202 ? -11.689 6.418 25.572 1.00 95.31 202 CYS A CA 1
ATOM 1539 C C . CYS A 1 202 ? -11.686 6.917 27.028 1.00 95.31 202 CYS A C 1
ATOM 1541 O O . CYS A 1 202 ? -12.145 6.212 27.933 1.00 95.31 202 CYS A O 1
ATOM 1543 N N . ALA A 1 203 ? -11.179 8.129 27.283 1.00 93.31 203 ALA A N 1
ATOM 1544 C CA . ALA A 1 203 ? -11.177 8.726 28.616 1.00 93.31 203 ALA A CA 1
ATOM 1545 C C . ALA A 1 203 ? -12.606 8.852 29.170 1.00 93.31 203 ALA A C 1
ATOM 1547 O O . ALA A 1 203 ? -13.441 9.557 28.607 1.00 93.31 203 ALA A O 1
ATOM 1548 N N . GLY A 1 204 ? -12.877 8.221 30.317 1.00 89.81 204 GLY A N 1
ATOM 1549 C CA . GLY A 1 204 ? -14.169 8.341 31.004 1.00 89.81 204 GLY A CA 1
ATOM 1550 C C . GLY A 1 204 ? -15.321 7.575 30.348 1.00 89.81 204 GLY A C 1
ATOM 1551 O O . GLY A 1 204 ? -16.477 7.842 30.668 1.00 89.81 204 GLY A O 1
ATOM 1552 N N . VAL A 1 205 ? -15.025 6.638 29.443 1.00 93.75 205 VAL A N 1
ATOM 1553 C CA . VAL A 1 205 ? -16.027 5.728 28.880 1.00 93.75 205 VAL A CA 1
ATOM 1554 C C . VAL A 1 205 ? -16.305 4.599 29.873 1.00 93.75 205 VAL A C 1
ATOM 1556 O O . VAL A 1 205 ? -15.433 3.777 30.158 1.00 93.75 205 VAL A O 1
ATOM 1559 N N . ASP A 1 206 ? -17.536 4.541 30.379 1.00 93.38 206 ASP A N 1
ATOM 1560 C CA . ASP A 1 206 ? -17.997 3.468 31.261 1.00 93.38 206 ASP A CA 1
ATOM 1561 C C . ASP A 1 206 ? -18.380 2.230 30.435 1.00 93.38 206 ASP A C 1
ATOM 1563 O O . ASP A 1 206 ? -19.442 2.186 29.812 1.00 93.38 206 ASP A O 1
ATOM 1567 N N . THR A 1 207 ? -17.519 1.211 30.440 1.00 94.19 207 THR A N 1
ATOM 1568 C CA . THR A 1 207 ? -17.778 -0.094 29.805 1.00 94.19 207 THR A CA 1
ATOM 1569 C C . THR A 1 207 ? -18.225 -1.127 30.838 1.00 94.19 207 THR A C 1
ATOM 1571 O O . THR A 1 207 ? -17.792 -1.105 31.994 1.00 94.19 207 THR A O 1
ATOM 1574 N N . LYS A 1 208 ? -19.112 -2.043 30.441 1.00 95.12 208 LYS A N 1
ATOM 1575 C CA . LYS A 1 208 ? -19.503 -3.207 31.252 1.00 95.12 208 LYS A CA 1
ATOM 1576 C C . LYS A 1 208 ? -18.683 -4.439 30.879 1.00 95.12 208 LYS A C 1
ATOM 1578 O O . LYS A 1 208 ? -17.943 -4.460 29.900 1.00 95.12 208 LYS A O 1
ATOM 1583 N N . GLU A 1 209 ? -18.839 -5.506 31.659 1.00 95.38 209 GLU A N 1
ATOM 1584 C CA . GLU A 1 209 ? -18.269 -6.808 31.314 1.00 95.38 209 GLU A CA 1
ATOM 1585 C C . GLU A 1 209 ? -18.737 -7.254 29.918 1.00 95.38 209 GLU A C 1
ATOM 1587 O O . GLU A 1 209 ? -19.932 -7.261 29.626 1.00 95.38 209 GLU A O 1
ATOM 1592 N N . GLY A 1 210 ? -17.781 -7.617 29.061 1.00 95.88 210 GLY A N 1
ATOM 1593 C CA . GLY A 1 210 ? -18.036 -8.002 27.670 1.00 95.88 210 GLY A CA 1
ATOM 1594 C C . GLY A 1 210 ? -18.093 -6.836 26.678 1.00 95.88 210 GLY A C 1
ATOM 1595 O O . GLY A 1 210 ? -18.199 -7.088 25.480 1.00 95.88 210 GLY A O 1
ATOM 1596 N N . GLU A 1 211 ? -17.975 -5.590 27.138 1.00 97.56 211 GLU A N 1
ATOM 1597 C CA . GLU A 1 211 ? -17.923 -4.391 26.300 1.00 97.56 211 GLU A CA 1
ATOM 1598 C C . GLU A 1 211 ? -16.495 -3.827 26.223 1.00 97.56 211 GLU A C 1
ATOM 1600 O O . GLU A 1 211 ? -15.647 -4.072 27.081 1.00 97.56 211 GLU A O 1
ATOM 1605 N N . SER A 1 212 ? -16.227 -3.053 25.177 1.00 97.31 212 SER A N 1
ATOM 1606 C CA . SER A 1 212 ? -14.988 -2.300 24.992 1.00 97.31 212 SER A CA 1
ATOM 1607 C C . SER A 1 212 ? -15.278 -0.980 24.281 1.00 97.31 212 SER A C 1
ATOM 1609 O O . SER A 1 212 ? -16.272 -0.869 23.565 1.00 97.31 212 SER A O 1
ATOM 1611 N N . CYS A 1 213 ? -14.426 0.019 24.490 1.00 97.62 213 CYS A N 1
ATOM 1612 C CA . CYS A 1 213 ? -14.441 1.247 23.704 1.00 97.62 213 CYS A CA 1
ATOM 1613 C C . CYS A 1 213 ? -13.684 0.991 22.395 1.00 97.62 213 CYS A C 1
ATOM 16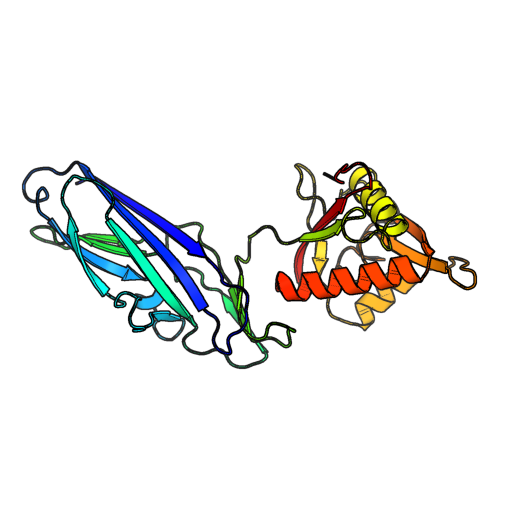15 O O . CYS A 1 213 ? -12.550 0.520 22.444 1.00 97.62 213 CYS A O 1
ATOM 1617 N N . ASP A 1 214 ? -14.333 1.239 21.262 1.00 98.06 214 ASP A N 1
ATOM 1618 C CA . ASP A 1 214 ? -13.708 1.317 19.941 1.00 98.06 214 ASP A CA 1
ATOM 1619 C C . ASP A 1 214 ? -13.600 2.790 19.537 1.00 98.06 214 ASP A C 1
ATOM 1621 O O . ASP A 1 214 ? -14.533 3.573 19.754 1.00 98.06 214 ASP A O 1
ATOM 1625 N N . GLU A 1 215 ? -12.465 3.166 18.957 1.00 97.56 215 GLU A N 1
ATOM 1626 C CA . GLU A 1 215 ? -12.105 4.541 18.634 1.00 97.56 215 GLU A CA 1
ATOM 1627 C C . GLU A 1 215 ? -11.746 4.718 17.156 1.00 97.56 215 GLU A C 1
ATOM 1629 O O . GLU A 1 215 ? -11.055 3.899 16.546 1.00 97.56 215 GLU A O 1
ATOM 1634 N N . TYR A 1 216 ? -12.175 5.845 16.588 1.00 98.25 216 TYR A N 1
ATOM 1635 C CA . TYR A 1 216 ? -11.782 6.271 15.252 1.00 98.25 216 TYR A CA 1
ATOM 1636 C C . TYR A 1 216 ? -11.402 7.760 15.240 1.00 98.25 216 TYR A C 1
ATOM 1638 O O . TYR A 1 216 ? -12.162 8.562 15.782 1.00 98.25 216 TYR A O 1
ATOM 1646 N N . PRO A 1 217 ? -10.288 8.180 14.612 1.00 98.31 217 PRO A N 1
ATOM 1647 C CA . PRO A 1 217 ? -9.247 7.363 13.980 1.00 98.31 217 PRO A CA 1
ATOM 1648 C C . PRO A 1 217 ? -8.587 6.339 14.915 1.00 98.31 217 PRO A C 1
ATOM 1650 O O . PRO A 1 217 ? -8.528 6.539 16.127 1.00 98.31 217 PRO A O 1
ATOM 1653 N N . LEU A 1 218 ? -8.091 5.237 14.339 1.00 98.31 218 LEU A N 1
ATOM 1654 C CA . LEU A 1 218 ? -7.549 4.098 15.093 1.00 98.31 218 LEU A CA 1
ATOM 1655 C C . LEU A 1 218 ? -6.396 4.539 16.010 1.00 98.31 218 LEU A C 1
ATOM 1657 O O . LEU A 1 218 ? -5.515 5.285 15.576 1.00 98.31 218 LEU A O 1
ATOM 1661 N N . ALA A 1 219 ? -6.307 4.013 17.236 1.00 97.81 219 ALA A N 1
ATOM 1662 C CA . ALA A 1 219 ? -5.219 4.375 18.154 1.00 97.81 219 ALA A CA 1
ATOM 1663 C C . ALA A 1 219 ? -3.813 4.073 17.610 1.00 97.81 219 ALA A C 1
ATOM 1665 O O . ALA A 1 219 ? -2.855 4.755 17.972 1.00 97.81 219 ALA A O 1
ATOM 1666 N N . SER A 1 220 ? -3.682 3.096 16.708 1.00 97.88 220 SER A N 1
ATOM 1667 C CA . SER A 1 220 ? -2.434 2.773 16.008 1.00 97.88 220 SER A CA 1
ATOM 1668 C C . SER A 1 220 ? -2.092 3.739 14.870 1.00 97.88 220 SER A C 1
ATOM 1670 O O . SER A 1 220 ? -1.383 3.346 13.943 1.00 97.88 220 SER A O 1
ATOM 1672 N N . THR A 1 221 ? -2.615 4.967 14.891 1.00 98.44 221 THR A N 1
ATOM 1673 C CA . THR A 1 221 ? -2.360 5.978 13.857 1.00 98.44 221 THR A CA 1
ATOM 1674 C C . THR A 1 221 ? -1.910 7.308 14.439 1.00 98.44 221 THR A C 1
ATOM 1676 O O . THR A 1 221 ? -2.170 7.594 15.609 1.00 98.44 221 THR A O 1
ATOM 1679 N N . ILE A 1 222 ? -1.258 8.139 13.619 1.00 98.25 222 ILE A N 1
ATOM 1680 C CA . ILE A 1 222 ? -0.916 9.519 13.992 1.00 98.25 222 ILE A CA 1
ATOM 1681 C C . ILE A 1 222 ? -2.179 10.292 14.361 1.00 98.25 222 ILE A C 1
ATOM 1683 O O . ILE A 1 222 ? -2.130 11.082 15.293 1.00 98.25 222 ILE A O 1
ATOM 1687 N N . GLN A 1 223 ? -3.288 10.048 13.658 1.00 98.12 223 GLN A N 1
ATOM 1688 C CA . GLN A 1 223 ? -4.568 10.735 13.823 1.00 98.12 223 GLN A CA 1
ATOM 1689 C C . GLN A 1 223 ? -5.385 10.226 15.025 1.00 98.12 223 GLN A C 1
ATOM 1691 O O . GLN A 1 223 ? -6.372 10.851 15.407 1.00 98.12 223 GLN A O 1
ATOM 1696 N N . GLY A 1 224 ? -4.992 9.111 15.647 1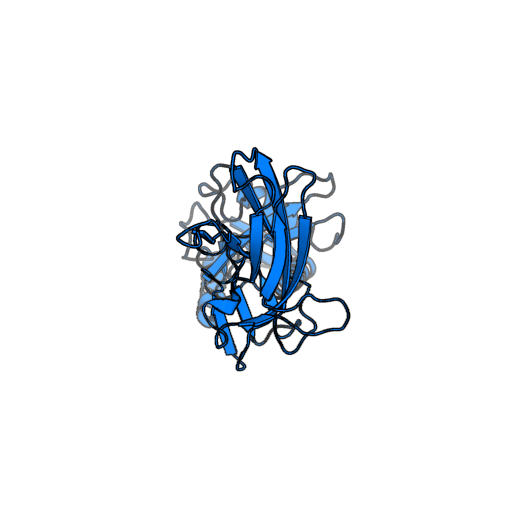.00 97.31 224 GLY A N 1
ATOM 1697 C CA . GLY A 1 224 ? -5.678 8.563 16.815 1.00 97.31 224 GLY A CA 1
ATOM 1698 C C . GLY A 1 224 ? -5.578 9.478 18.039 1.00 97.31 224 GLY A C 1
ATOM 1699 O O . GLY A 1 224 ? -4.603 10.209 18.218 1.00 97.31 224 GLY A O 1
ATOM 1700 N N . GLY A 1 225 ? -6.580 9.437 18.921 1.00 94.19 225 GLY A N 1
ATOM 1701 C CA . GLY A 1 225 ? -6.564 10.205 20.171 1.00 94.19 225 GLY A CA 1
ATOM 1702 C C . GLY A 1 225 ? -6.354 11.705 19.936 1.00 94.19 225 GLY A C 1
ATOM 1703 O O . GLY A 1 225 ? -7.178 12.341 19.284 1.00 94.19 225 GLY A O 1
ATOM 1704 N N . ASN A 1 226 ? -5.259 12.275 20.460 1.00 90.31 226 ASN A N 1
ATOM 1705 C CA . ASN A 1 226 ? -4.907 13.700 20.295 1.00 90.31 226 ASN A CA 1
ATOM 1706 C C . ASN A 1 226 ? -4.395 14.069 18.892 1.00 90.31 226 ASN A C 1
ATOM 1708 O O . ASN A 1 226 ? -4.176 15.250 18.629 1.00 90.31 226 ASN A O 1
ATOM 1712 N N . GLY A 1 227 ? -4.191 13.085 18.019 1.00 92.88 227 GLY A N 1
ATOM 1713 C CA . GLY A 1 227 ? -3.818 13.291 16.626 1.00 92.88 227 GLY A CA 1
ATOM 1714 C C . GLY A 1 227 ? -4.865 14.016 15.789 1.00 92.88 227 GLY A C 1
ATOM 1715 O O . GLY A 1 227 ? -4.516 14.757 14.875 1.00 92.88 227 GLY A O 1
ATOM 1716 N N . ALA A 1 228 ? -6.138 13.825 16.131 1.00 92.88 228 ALA A N 1
ATOM 1717 C CA . ALA A 1 228 ? -7.275 14.514 15.538 1.00 92.88 228 ALA A CA 1
ATOM 1718 C C . ALA A 1 228 ? -7.839 15.582 16.490 1.00 92.88 228 ALA A C 1
ATOM 1720 O O . ALA A 1 228 ? -7.630 15.550 17.711 1.00 92.88 228 ALA A O 1
ATOM 1721 N N . SER A 1 229 ? -8.584 16.546 15.948 1.00 93.62 229 SER A N 1
ATOM 1722 C CA . SER A 1 229 ? -9.380 17.466 16.764 1.00 93.62 229 SER A CA 1
ATOM 1723 C C . SER A 1 229 ? -10.550 16.725 17.425 1.00 93.62 229 SER A C 1
ATOM 1725 O O . SER A 1 229 ? -10.909 15.622 17.030 1.00 93.62 229 SER A O 1
ATOM 1727 N N . SER A 1 230 ? -11.150 17.298 18.475 1.00 92.31 230 SER A N 1
ATOM 1728 C CA . SER A 1 230 ? -12.229 16.628 19.224 1.00 92.31 230 SER A CA 1
ATOM 1729 C C . SER A 1 230 ? -13.493 16.346 18.426 1.00 92.31 230 SER A C 1
ATOM 1731 O O . SER A 1 230 ? -14.219 15.424 18.769 1.00 92.31 230 SER A O 1
ATOM 1733 N N . ASP A 1 231 ? -13.759 17.156 17.411 1.00 95.50 231 ASP A N 1
ATOM 1734 C CA . ASP A 1 231 ? -14.863 17.025 16.463 1.00 95.50 231 ASP A CA 1
ATOM 1735 C C . ASP A 1 231 ? -14.547 16.085 15.289 1.00 95.50 231 ASP A C 1
ATOM 1737 O O . ASP A 1 231 ? -15.426 15.810 14.480 1.00 95.50 231 ASP A O 1
ATOM 1741 N N . ASP A 1 232 ? -13.318 15.575 15.218 1.00 96.88 232 ASP A N 1
ATOM 1742 C CA . ASP A 1 232 ? -12.814 14.689 14.164 1.00 96.88 232 ASP A CA 1
ATOM 1743 C C . ASP A 1 232 ? -12.355 13.336 14.733 1.00 96.88 232 ASP A C 1
ATOM 1745 O O . ASP A 1 232 ? -11.483 12.652 14.200 1.00 96.88 232 ASP A O 1
ATOM 1749 N N . ARG A 1 233 ? -12.956 12.958 15.864 1.00 96.25 233 ARG A N 1
ATOM 1750 C CA . ARG A 1 233 ? -12.818 11.651 16.500 1.00 96.25 233 ARG A CA 1
ATOM 1751 C C . ARG A 1 233 ? -14.174 11.151 16.978 1.00 96.25 233 ARG A C 1
ATOM 1753 O O . ARG A 1 233 ? -15.020 11.930 17.412 1.00 96.25 233 ARG A O 1
ATOM 1760 N N . SER A 1 234 ? -14.365 9.845 16.903 1.00 97.62 234 SER A N 1
ATOM 1761 C CA . SER A 1 234 ? -15.573 9.137 17.305 1.00 97.62 234 SER A CA 1
ATOM 1762 C C . SER A 1 234 ? -15.210 7.959 18.198 1.00 97.62 234 SER A C 1
ATOM 1764 O O . SER A 1 234 ? -14.146 7.354 18.056 1.00 97.62 234 SER A O 1
ATOM 1766 N N . ILE A 1 235 ? -16.112 7.642 19.120 1.00 97.62 235 ILE A N 1
ATOM 1767 C CA . ILE A 1 235 ? -16.035 6.441 19.943 1.00 97.62 235 ILE A CA 1
ATOM 1768 C C . ILE A 1 235 ? -17.365 5.698 19.903 1.00 97.62 235 ILE A C 1
ATOM 1770 O O . ILE A 1 235 ? -18.435 6.310 19.818 1.00 97.62 235 ILE A O 1
ATOM 1774 N N . ARG A 1 236 ? -17.309 4.375 20.038 1.00 97.88 236 ARG A N 1
ATOM 1775 C CA . ARG A 1 236 ? -18.491 3.529 20.207 1.00 97.88 236 ARG A CA 1
ATOM 1776 C C . ARG A 1 236 ? -18.191 2.417 21.199 1.00 97.88 236 ARG A C 1
ATOM 1778 O O . ARG A 1 236 ? -17.137 1.797 21.150 1.00 97.88 236 ARG A O 1
ATOM 1785 N N . ILE A 1 237 ? -19.132 2.152 22.103 1.00 98.31 237 ILE A N 1
ATOM 1786 C CA . ILE A 1 237 ? -19.065 0.952 22.937 1.00 98.31 237 ILE A CA 1
ATOM 1787 C C . ILE A 1 237 ? -19.505 -0.230 22.077 1.00 98.31 237 ILE A C 1
ATOM 1789 O O . ILE A 1 237 ? -20.617 -0.234 21.549 1.00 98.31 237 ILE A O 1
ATOM 1793 N N . VAL A 1 238 ? -18.630 -1.218 21.944 1.00 97.94 238 VAL A N 1
ATOM 1794 C CA . VAL A 1 238 ? -18.836 -2.415 21.125 1.00 97.94 238 VAL A CA 1
ATOM 1795 C C . VAL A 1 238 ? -18.547 -3.677 21.942 1.00 97.94 238 VAL A C 1
ATOM 1797 O O . VAL A 1 238 ? -17.816 -3.612 22.938 1.00 97.94 238 VAL A O 1
ATOM 1800 N N . PRO A 1 239 ? -19.067 -4.848 21.538 1.00 98.38 239 PRO A N 1
ATOM 1801 C CA . PRO A 1 239 ? -18.674 -6.118 22.134 1.00 98.38 239 PRO A CA 1
ATOM 1802 C C . PRO A 1 239 ? -17.154 -6.339 22.074 1.00 98.38 239 PRO A C 1
ATOM 1804 O O . PRO A 1 239 ? -16.512 -6.094 21.051 1.00 98.38 239 PRO A O 1
ATOM 1807 N N . ILE A 1 240 ? -16.558 -6.842 23.157 1.00 97.56 240 ILE A N 1
ATOM 1808 C CA . ILE A 1 240 ? -15.101 -7.036 23.257 1.00 97.56 240 ILE A CA 1
ATOM 1809 C C . ILE A 1 240 ? -14.554 -7.990 22.183 1.00 97.56 240 ILE A C 1
ATOM 1811 O O . ILE A 1 240 ? -13.438 -7.823 21.701 1.00 97.56 240 ILE A O 1
ATOM 1815 N N . ASN A 1 241 ? -15.338 -8.989 21.769 1.00 97.81 241 ASN A N 1
ATOM 1816 C CA . ASN A 1 241 ? -14.967 -9.905 20.690 1.00 97.81 241 ASN A CA 1
ATOM 1817 C C . ASN A 1 241 ? -14.901 -9.202 19.326 1.00 97.81 241 ASN A C 1
ATOM 1819 O O . ASN A 1 241 ? -14.021 -9.542 18.536 1.00 97.81 241 ASN A O 1
ATOM 1823 N N . ALA A 1 242 ? -15.774 -8.223 19.069 1.00 97.88 242 ALA A N 1
ATOM 1824 C CA . ALA A 1 242 ? -15.747 -7.430 17.844 1.00 97.88 242 ALA A CA 1
ATOM 1825 C C . ALA A 1 242 ? -14.470 -6.586 17.765 1.00 97.88 242 ALA A C 1
ATOM 1827 O O . ALA A 1 242 ? -13.734 -6.676 16.782 1.00 97.88 242 ALA A O 1
ATOM 1828 N N . ASN A 1 243 ? -14.144 -5.870 18.845 1.00 97.06 243 ASN A N 1
ATOM 1829 C CA . ASN A 1 243 ? -12.936 -5.042 18.929 1.00 97.06 243 ASN A CA 1
ATOM 1830 C C . ASN A 1 243 ? -11.641 -5.880 18.877 1.00 97.06 243 ASN A C 1
ATOM 1832 O O . ASN A 1 243 ? -10.692 -5.563 18.163 1.00 97.06 243 ASN A O 1
ATOM 1836 N N . ASN A 1 244 ? -11.614 -7.039 19.546 1.00 97.69 244 ASN A N 1
ATOM 1837 C CA . ASN A 1 244 ? -10.487 -7.971 19.434 1.00 97.69 244 ASN A CA 1
ATOM 1838 C C . ASN A 1 244 ? -10.313 -8.497 17.999 1.00 97.69 244 ASN A C 1
ATOM 1840 O O . ASN A 1 244 ? -9.187 -8.628 17.515 1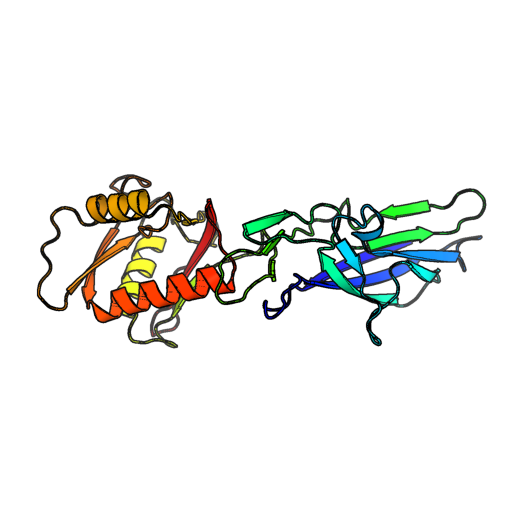.00 97.69 244 ASN A O 1
ATOM 1844 N N . SER A 1 245 ? -11.420 -8.803 17.314 1.00 97.62 245 SER A N 1
ATOM 1845 C CA . SER A 1 245 ? -11.393 -9.261 15.924 1.00 97.62 245 SER A CA 1
ATOM 1846 C C . SER A 1 245 ? -10.904 -8.162 14.976 1.00 97.62 245 SER A C 1
ATOM 1848 O O . SER A 1 245 ? -10.100 -8.450 14.092 1.00 97.62 245 SER A O 1
ATOM 1850 N N . GLN A 1 246 ? -11.327 -6.910 15.182 1.00 97.75 246 GLN A N 1
ATOM 1851 C CA . GLN A 1 246 ? -10.805 -5.741 14.467 1.00 97.75 246 GLN A CA 1
ATOM 1852 C C . GLN A 1 246 ? -9.292 -5.645 14.620 1.00 97.75 246 GLN A C 1
ATOM 1854 O O . GLN A 1 246 ? -8.596 -5.671 13.614 1.00 97.75 246 GLN A O 1
ATOM 1859 N N . GLY A 1 247 ? -8.771 -5.640 15.853 1.00 97.06 247 GLY A N 1
ATOM 1860 C CA . GLY A 1 247 ? -7.328 -5.562 16.100 1.00 97.06 247 GLY A CA 1
ATOM 1861 C C . GLY A 1 247 ? -6.535 -6.691 15.429 1.00 97.06 247 GLY A C 1
ATOM 1862 O O . GLY A 1 247 ? -5.461 -6.452 14.872 1.00 97.06 247 GLY A O 1
ATOM 1863 N N . GLY A 1 248 ? -7.085 -7.911 15.418 1.00 96.94 248 GLY A N 1
ATOM 1864 C CA . GLY A 1 248 ? -6.511 -9.045 14.691 1.00 96.94 248 GLY A CA 1
ATOM 1865 C C . GLY A 1 248 ? -6.453 -8.822 13.175 1.00 96.94 248 GLY A C 1
ATOM 1866 O O . GLY A 1 248 ? -5.407 -9.053 12.567 1.00 96.94 248 GLY A O 1
ATOM 1867 N N . LEU A 1 249 ? -7.543 -8.331 12.572 1.00 97.62 249 LEU A N 1
ATOM 1868 C CA . LEU A 1 249 ? -7.589 -7.986 11.146 1.00 97.62 249 LEU A CA 1
ATOM 1869 C C . LEU A 1 249 ? -6.641 -6.833 10.812 1.00 97.62 249 LEU A C 1
ATOM 1871 O O . LEU A 1 249 ? -5.880 -6.941 9.855 1.00 97.62 249 LEU A O 1
ATOM 1875 N N . THR A 1 250 ? -6.630 -5.761 11.607 1.00 97.62 250 THR A N 1
ATOM 1876 C CA . THR A 1 250 ? -5.731 -4.616 11.416 1.00 97.62 250 THR A CA 1
ATOM 1877 C C . THR A 1 250 ? -4.274 -5.071 11.393 1.00 97.62 250 THR A C 1
ATOM 1879 O O . THR A 1 250 ? -3.536 -4.714 10.479 1.00 97.62 250 THR A O 1
ATOM 1882 N N . SER A 1 251 ? -3.863 -5.912 12.350 1.00 94.75 251 SER A N 1
ATOM 1883 C CA . SER A 1 251 ? -2.501 -6.455 12.380 1.00 94.75 251 SER A CA 1
ATOM 1884 C C . SER A 1 251 ? -2.200 -7.327 11.162 1.00 94.75 251 SER A C 1
ATOM 1886 O O . SER A 1 251 ? -1.116 -7.221 10.597 1.00 94.75 251 SER A O 1
ATOM 1888 N N . ALA A 1 252 ? -3.145 -8.175 10.746 1.00 93.31 252 ALA A N 1
ATOM 1889 C CA . ALA A 1 252 ? -2.964 -9.032 9.579 1.00 93.31 252 ALA A CA 1
ATOM 1890 C C . ALA A 1 252 ? -2.811 -8.217 8.285 1.00 93.31 252 ALA A C 1
ATOM 1892 O O . ALA A 1 252 ? -1.955 -8.539 7.466 1.00 93.31 252 ALA A O 1
ATOM 1893 N N . TYR A 1 253 ? -3.587 -7.142 8.122 1.00 94.88 253 TYR A N 1
ATOM 1894 C CA . TYR A 1 253 ? -3.476 -6.243 6.974 1.00 94.88 253 TYR A CA 1
ATOM 1895 C C . TYR A 1 253 ? -2.198 -5.405 6.998 1.00 94.88 253 TYR A C 1
ATOM 1897 O O . TYR A 1 253 ? -1.588 -5.225 5.947 1.00 94.88 253 TYR A O 1
ATOM 1905 N N . TYR A 1 254 ? -1.750 -4.942 8.170 1.00 94.06 254 TYR A N 1
ATOM 1906 C CA . TYR A 1 254 ? -0.442 -4.295 8.292 1.00 94.06 254 TYR A CA 1
ATOM 1907 C C . TYR A 1 254 ? 0.695 -5.213 7.846 1.00 94.06 254 TYR A C 1
ATOM 1909 O O . TYR A 1 254 ? 1.605 -4.754 7.159 1.00 94.06 254 TYR A O 1
ATOM 1917 N N . ASP A 1 255 ? 0.634 -6.496 8.200 1.00 90.25 255 ASP A N 1
ATOM 1918 C CA . ASP A 1 255 ? 1.622 -7.476 7.759 1.00 90.25 255 ASP A CA 1
ATOM 1919 C C . ASP A 1 255 ? 1.513 -7.737 6.249 1.00 90.25 255 ASP A C 1
ATOM 1921 O O . ASP A 1 255 ? 2.522 -7.676 5.546 1.00 90.25 255 ASP A O 1
ATOM 1925 N N . TYR A 1 256 ? 0.299 -7.978 5.744 1.00 89.19 256 TYR A N 1
ATOM 1926 C CA . TYR A 1 256 ? 0.040 -8.330 4.344 1.00 89.19 256 TYR A CA 1
ATOM 1927 C C . TYR A 1 256 ? 0.437 -7.210 3.376 1.00 89.19 256 TYR A C 1
ATOM 1929 O O . TYR A 1 256 ? 1.221 -7.433 2.459 1.00 89.19 256 TYR A O 1
ATOM 1937 N N . TYR A 1 257 ? -0.029 -5.983 3.625 1.00 90.44 257 TYR A N 1
ATOM 1938 C CA . TYR A 1 257 ? 0.322 -4.811 2.817 1.00 90.44 257 TYR A CA 1
ATOM 1939 C C . TYR A 1 257 ? 1.664 -4.184 3.209 1.00 90.44 257 TYR A C 1
ATOM 1941 O O . TYR A 1 257 ? 2.044 -3.157 2.654 1.00 90.44 257 TYR A O 1
ATOM 1949 N N . ARG A 1 258 ? 2.380 -4.775 4.176 1.00 91.88 258 ARG A N 1
ATOM 1950 C CA . ARG A 1 258 ? 3.664 -4.277 4.693 1.00 91.88 258 ARG A CA 1
ATOM 1951 C C . ARG A 1 258 ? 3.597 -2.788 5.076 1.00 91.88 258 ARG A C 1
ATOM 1953 O O . ARG A 1 258 ? 4.515 -2.032 4.780 1.00 91.88 258 ARG A O 1
ATOM 1960 N N . ILE A 1 259 ? 2.504 -2.372 5.717 1.00 92.88 259 ILE A N 1
ATOM 1961 C CA . ILE A 1 259 ? 2.282 -0.988 6.169 1.00 92.88 259 ILE A CA 1
ATOM 1962 C C . ILE A 1 259 ? 3.171 -0.757 7.388 1.00 92.88 259 ILE A C 1
ATOM 1964 O O . ILE A 1 259 ? 2.875 -1.273 8.461 1.00 92.88 259 ILE A O 1
ATOM 1968 N N . HIS A 1 260 ? 4.251 -0.001 7.260 1.00 90.31 260 HIS A N 1
ATOM 1969 C CA . HIS A 1 260 ? 5.217 0.282 8.323 1.00 90.31 260 HIS A CA 1
ATOM 1970 C C . HIS A 1 260 ? 4.901 1.562 9.087 1.00 90.31 260 HIS A C 1
ATOM 1972 O O . HIS A 1 260 ? 3.915 2.247 8.840 1.00 90.31 260 HIS A O 1
ATOM 1978 N N . ASN A 1 261 ? 5.722 1.869 10.089 1.00 92.88 261 ASN A N 1
ATOM 1979 C CA . ASN A 1 261 ? 5.597 3.116 10.833 1.00 92.88 261 ASN A CA 1
ATOM 1980 C C . ASN A 1 261 ? 5.667 4.318 9.878 1.00 92.88 261 ASN A C 1
ATOM 1982 O O . ASN A 1 261 ? 6.631 4.444 9.127 1.00 92.88 261 ASN A O 1
ATOM 1986 N N . LEU A 1 262 ? 4.690 5.215 10.000 1.00 93.06 262 LEU A N 1
ATOM 1987 C CA . LEU A 1 262 ? 4.429 6.397 9.174 1.00 93.06 262 LEU A CA 1
ATOM 1988 C C . LEU A 1 262 ? 3.852 6.128 7.781 1.00 93.06 262 LEU A C 1
ATOM 1990 O O . LEU A 1 262 ? 3.470 7.097 7.128 1.00 93.06 262 LEU A O 1
ATOM 1994 N N . ASP A 1 263 ? 3.723 4.870 7.355 1.00 93.50 263 ASP A N 1
ATOM 1995 C CA . ASP A 1 263 ? 3.095 4.569 6.070 1.00 93.50 263 ASP A CA 1
ATOM 1996 C C . ASP A 1 263 ? 1.631 4.998 6.064 1.00 93.50 263 ASP A C 1
ATOM 1998 O O . ASP A 1 263 ? 0.902 4.813 7.049 1.00 93.50 263 ASP A O 1
ATOM 2002 N N . ASP A 1 264 ? 1.228 5.537 4.918 1.00 95.50 264 ASP A N 1
ATOM 2003 C CA . ASP A 1 264 ? -0.156 5.829 4.595 1.00 95.50 264 ASP A CA 1
ATOM 2004 C C . ASP A 1 264 ? -0.928 4.526 4.369 1.00 95.50 264 ASP A C 1
ATOM 2006 O O . ASP A 1 264 ? -0.466 3.604 3.694 1.00 95.50 264 ASP A O 1
ATOM 2010 N N . PHE A 1 265 ? -2.142 4.464 4.901 1.00 97.06 265 PHE A N 1
ATOM 2011 C CA . PHE A 1 265 ? -3.104 3.427 4.569 1.00 97.06 265 PHE A CA 1
ATOM 2012 C C . PHE A 1 265 ? -4.534 3.949 4.698 1.00 97.06 265 PHE A C 1
ATOM 2014 O O . PHE A 1 265 ? -4.819 4.939 5.375 1.00 97.06 265 PHE A O 1
ATOM 2021 N N . TYR A 1 266 ? -5.452 3.246 4.053 1.00 97.62 266 TYR A N 1
ATOM 2022 C CA . TYR A 1 266 ? -6.875 3.550 4.063 1.00 97.62 266 TYR A CA 1
ATOM 2023 C C . TYR A 1 266 ? -7.652 2.482 4.828 1.00 97.62 266 TYR A C 1
ATOM 2025 O O . TYR A 1 266 ? -7.130 1.420 5.165 1.00 97.62 266 TYR A O 1
ATOM 2033 N N . VAL A 1 267 ? -8.916 2.747 5.129 1.00 98.00 267 VAL A N 1
ATOM 2034 C CA . VAL A 1 267 ? -9.779 1.806 5.838 1.00 98.00 267 VAL A CA 1
ATOM 2035 C C . VAL A 1 267 ? -11.053 1.611 5.042 1.00 98.00 267 VAL A C 1
ATOM 2037 O O . VAL A 1 267 ? -11.733 2.567 4.674 1.00 98.00 267 VAL A O 1
ATOM 2040 N N . GLN A 1 268 ? -11.384 0.351 4.786 1.00 96.94 268 GLN A N 1
ATOM 2041 C CA . GLN A 1 268 ? -12.590 -0.037 4.081 1.00 96.94 268 GLN A CA 1
ATOM 2042 C C . GLN A 1 268 ? -13.510 -0.805 5.027 1.00 96.94 268 GLN A C 1
ATOM 2044 O O . GLN A 1 268 ? -13.325 -2.001 5.247 1.00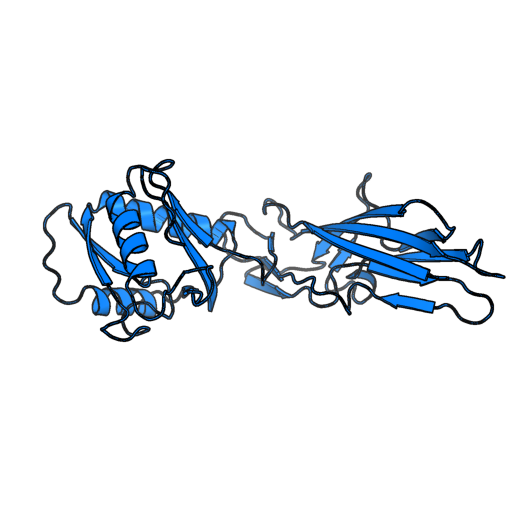 96.94 268 GLN A O 1
ATOM 2049 N N . ALA A 1 269 ? -14.525 -0.130 5.566 1.00 98.00 269 ALA A N 1
ATOM 2050 C CA . ALA A 1 269 ? -15.637 -0.810 6.222 1.00 98.00 269 ALA A CA 1
ATOM 2051 C C . ALA A 1 269 ? -16.674 -1.231 5.174 1.00 98.00 269 ALA A C 1
ATOM 2053 O O . ALA A 1 269 ? -17.012 -0.440 4.283 1.00 98.00 269 ALA A O 1
ATOM 2054 N N . ILE A 1 270 ? -17.144 -2.476 5.270 1.00 98.31 270 ILE A N 1
ATOM 2055 C CA . ILE A 1 270 ? -18.151 -3.047 4.373 1.00 98.31 270 ILE A CA 1
ATOM 2056 C C . ILE A 1 270 ? -19.265 -3.652 5.219 1.00 98.31 270 ILE A C 1
ATOM 2058 O O . ILE A 1 270 ? -19.030 -4.577 5.995 1.00 98.31 270 ILE A O 1
ATOM 2062 N N . LEU A 1 271 ? -20.470 -3.105 5.077 1.00 98.44 271 LEU A N 1
ATOM 2063 C CA . LEU A 1 271 ? -21.641 -3.522 5.843 1.00 98.44 271 LEU A CA 1
ATOM 2064 C C . LEU A 1 271 ? -22.245 -4.822 5.293 1.00 98.44 271 LEU A C 1
ATOM 2066 O O . LEU A 1 271 ? -21.917 -5.284 4.201 1.00 98.44 271 LEU A O 1
ATOM 2070 N N . GLU A 1 272 ? -23.175 -5.402 6.052 1.00 97.44 272 GLU A N 1
ATOM 2071 C CA . GLU A 1 272 ? -23.858 -6.658 5.711 1.00 97.44 272 GLU A CA 1
ATOM 2072 C C . GLU A 1 272 ? -24.590 -6.602 4.356 1.00 97.44 272 GLU A C 1
ATOM 2074 O O . GLU A 1 272 ? -24.646 -7.599 3.637 1.00 97.44 272 GLU A O 1
ATOM 2079 N N . ASP A 1 273 ? -25.099 -5.430 3.968 1.00 97.62 273 ASP A N 1
ATOM 2080 C CA . ASP A 1 273 ? -25.750 -5.200 2.672 1.00 97.62 273 ASP A CA 1
ATOM 2081 C C . ASP A 1 273 ? -24.765 -4.933 1.515 1.00 97.62 273 ASP A C 1
ATOM 2083 O O . ASP A 1 273 ? -25.183 -4.746 0.371 1.00 97.62 273 ASP A O 1
ATOM 2087 N N . GLY A 1 274 ? -23.458 -4.945 1.795 1.00 97.44 274 GLY A N 1
ATOM 2088 C CA . GLY A 1 274 ? -22.388 -4.659 0.844 1.00 97.44 274 GLY A CA 1
ATOM 2089 C C . GLY A 1 274 ? -22.061 -3.175 0.678 1.00 97.44 274 GLY A C 1
ATOM 2090 O O . GLY A 1 274 ? -21.202 -2.852 -0.142 1.00 97.44 274 GLY A O 1
ATOM 2091 N N . SER A 1 275 ? -22.705 -2.276 1.428 1.00 97.81 275 SER A N 1
ATOM 2092 C CA . SER A 1 275 ? -22.373 -0.850 1.412 1.00 97.81 275 SER A CA 1
ATOM 2093 C C . SER A 1 275 ? -20.939 -0.616 1.881 1.00 97.81 275 SER A C 1
ATOM 2095 O O . SER A 1 275 ? -20.519 -1.140 2.913 1.00 97.81 275 SER A O 1
ATOM 2097 N N . THR A 1 276 ? -20.206 0.215 1.145 1.00 97.06 276 THR A N 1
ATOM 2098 C CA . THR A 1 276 ? -18.818 0.588 1.429 1.00 97.06 276 THR A CA 1
ATOM 2099 C C . THR A 1 276 ? -18.750 1.984 2.041 1.00 97.06 276 THR A C 1
ATOM 2101 O O . THR A 1 276 ? -19.566 2.855 1.729 1.00 97.06 276 THR A O 1
ATOM 2104 N N . ALA A 1 277 ? -17.792 2.212 2.943 1.00 94.88 277 ALA A N 1
ATOM 2105 C CA . ALA A 1 277 ? -17.609 3.522 3.575 1.00 94.88 277 ALA A CA 1
ATOM 2106 C C . ALA A 1 277 ? -17.378 4.653 2.551 1.00 94.88 277 ALA A C 1
ATOM 2108 O O . ALA A 1 277 ? -17.784 5.795 2.793 1.00 94.88 277 ALA A O 1
ATOM 2109 N N . TRP A 1 278 ? -16.776 4.317 1.410 1.00 92.62 278 TRP A N 1
ATOM 2110 C CA . TRP A 1 278 ? -16.467 5.192 0.288 1.00 92.62 278 TRP A CA 1
ATOM 2111 C C . TRP A 1 278 ? -16.375 4.395 -1.020 1.00 92.62 278 TRP A C 1
ATOM 2113 O O . TRP A 1 278 ? -16.423 3.140 -0.949 1.00 92.62 278 TRP A O 1
#

Organism: Saccharopolyspora spinosa (NCBI:txid60894)

pLDDT: mean 90.26, std 9.26, range [44.12, 98.62]

Sequence (278 aa):
MDVAIRSSVEFPEGNETTPSWDLDTDIQVTRAWGTLETASGIAWTGCYNNSKICTTSQLADSNAESESLNLAVGPAISKWYTQYVAEMPFNTVRDLYGHLGAAIQVNAPGNPVLLIDHAENTLFGRCDNLSNRFGAGCVDQYGFAYVSYDVRDNPTVKEVAEHVFDSIRTLPSHWGSGAIGGHPLNRITDAAAIDNNRNIACAGVDTKEGESCDEYPLASTIQGGNGASSDDRSIRIVPINANNSQGGLTSAYYDYYRIHNLDDFYVQAILEDGSTAW

InterPro domains:
  IPR029476 Deoxyribonuclease NucA/NucB [PF14040] (195-267)

Foldseek 3Di:
DDKDKDKDKAWDQFQDQWAKIKIKIWIADQDDDDQGQFWKKKKAALCVVPVQQKAWDPPVPADHRIDMDGHHHDGIDMHMTMMTGNDADEPDKDKCQSRGGMKMWIDDPPDTDIDRDRNPDPQIKMWHQYPFPRGTTMARLPDAAEQEDACQVPVLQAVVLVQLLCLLQPAPQSEQDPDVSHDFWFFADPPVQLVQLCCQQCPPPDADVQKDKAKPPHSRTCCGRVSPDPSNMDIDIDGPSNVVVSVVSVSVSCRRNVRDGRRTHHYWRAHPVRDTSD

Radius of gyration: 24.04 Å; chains: 1; bounding box: 52×39×75 Å